Protein AF-A0A7S0WI72-F1 (afdb_monomer)

Radius of gyration: 21.58 Å; Cα contacts (8 Å, |Δi|>4): 454; chains: 1; bounding box: 59×56×56 Å

Foldseek 3Di:
DVVPPDPPPDPVLVVLLVLLLVLVPPDDPVVNVVCVVVVVNVPLVVVSVVCVVVVNSVSVVSCVVSVDPSSVVSSCCVPPPVNVVVVVVVCCLVVVDQKDKDFQDWPQQVVQVSVVVVQKHFFDPPAGDDALCVQQVPPQPDPVSSQVNCVVRRGQWWFWGPAPQQVVCVVPDVGTGGTAMTMMGRNQFKDFDPPQWKWWWAPDPPITYTKIKGWIATPVPRAIEIEIEGEAQADDDDVSLVRLCSQQAAFTDMPPDPDPRHGHVVRVQVVRVVPHHYHYHYDSNDDPPRVPPPPPDPD

Structure (mmCIF, N/CA/C/O backbone):
data_AF-A0A7S0WI72-F1
#
_entry.id   AF-A0A7S0WI72-F1
#
loop_
_atom_site.group_PDB
_atom_site.id
_atom_site.type_symbol
_atom_site.label_atom_id
_atom_site.label_alt_id
_atom_site.label_comp_id
_atom_site.label_asym_id
_atom_site.label_entity_id
_atom_site.label_seq_id
_atom_site.pdbx_PDB_ins_code
_atom_site.Cartn_x
_atom_site.Cartn_y
_atom_site.Cartn_z
_atom_site.occupancy
_atom_site.B_iso_or_equiv
_atom_site.auth_seq_id
_atom_site.auth_comp_id
_atom_site.auth_asym_id
_atom_site.auth_atom_id
_atom_site.pdbx_PDB_model_num
ATOM 1 N N . GLU A 1 1 ? 17.501 -21.507 -22.935 1.00 33.47 1 GLU A N 1
ATOM 2 C CA . GLU A 1 1 ? 17.456 -20.888 -24.274 1.00 33.47 1 GLU A CA 1
ATOM 3 C C . GLU A 1 1 ? 16.095 -20.248 -24.549 1.00 33.47 1 GLU A C 1
ATOM 5 O O . GLU A 1 1 ? 16.031 -19.347 -25.364 1.00 33.47 1 GLU A O 1
ATOM 10 N N . ASP A 1 2 ? 15.089 -20.533 -23.720 1.00 36.06 2 ASP A N 1
ATOM 11 C CA . ASP A 1 2 ? 13.710 -20.019 -23.826 1.00 36.06 2 ASP A CA 1
ATOM 12 C C . ASP A 1 2 ? 13.505 -18.511 -23.565 1.00 36.06 2 ASP A C 1
ATOM 14 O O . ASP A 1 2 ? 12.441 -17.980 -23.840 1.00 36.06 2 ASP A O 1
ATOM 18 N N . LEU A 1 3 ? 14.522 -17.779 -23.092 1.00 39.44 3 LEU A N 1
ATOM 19 C CA . LEU A 1 3 ? 14.484 -16.305 -23.015 1.00 39.44 3 LEU A CA 1
ATOM 20 C C . LEU A 1 3 ? 14.892 -15.625 -24.339 1.00 39.44 3 LEU A C 1
ATOM 22 O O . LEU A 1 3 ? 15.002 -14.401 -24.390 1.00 39.44 3 LEU A O 1
ATOM 26 N N . ALA A 1 4 ? 15.212 -16.400 -25.381 1.00 36.88 4 ALA A N 1
ATOM 27 C CA . ALA A 1 4 ? 15.749 -15.885 -26.640 1.00 36.88 4 ALA A CA 1
ATOM 28 C C . ALA A 1 4 ? 14.687 -15.617 -27.723 1.00 36.88 4 ALA A C 1
ATOM 30 O O . ALA A 1 4 ? 15.033 -14.994 -28.725 1.00 36.88 4 ALA A O 1
ATOM 31 N N . GLU A 1 5 ? 13.433 -16.043 -27.531 1.00 37.91 5 GLU A N 1
ATOM 32 C CA . GLU A 1 5 ? 12.387 -15.964 -28.568 1.00 37.91 5 GLU A CA 1
ATOM 33 C C . GLU A 1 5 ? 11.279 -14.935 -28.304 1.00 37.91 5 GLU A C 1
ATOM 35 O O . GLU A 1 5 ? 10.490 -14.651 -29.201 1.00 37.91 5 GLU A O 1
ATOM 40 N N . GLU A 1 6 ? 11.226 -14.311 -27.126 1.00 40.66 6 GLU A N 1
ATOM 41 C CA . GLU A 1 6 ? 10.240 -13.257 -26.872 1.00 40.66 6 GLU A CA 1
ATOM 42 C C . GLU A 1 6 ? 10.708 -11.912 -27.452 1.00 40.66 6 GLU A C 1
ATOM 44 O O . GLU A 1 6 ? 11.784 -11.385 -27.131 1.00 40.66 6 GLU A O 1
ATOM 49 N N . ASP A 1 7 ? 9.898 -11.349 -28.351 1.00 39.59 7 ASP A N 1
ATOM 50 C CA . ASP A 1 7 ? 10.228 -10.128 -29.077 1.00 39.59 7 ASP A CA 1
ATOM 51 C C . ASP A 1 7 ? 10.074 -8.871 -28.206 1.00 39.59 7 ASP A C 1
ATOM 53 O O . ASP A 1 7 ? 9.081 -8.150 -28.231 1.00 39.59 7 ASP A O 1
ATOM 57 N N . TYR A 1 8 ? 11.097 -8.607 -27.398 1.00 46.81 8 TYR A N 1
ATOM 58 C CA . TYR A 1 8 ? 11.185 -7.418 -26.553 1.00 46.81 8 TYR A CA 1
ATOM 59 C C . TYR A 1 8 ? 11.827 -6.226 -27.286 1.00 46.81 8 TYR A C 1
ATOM 61 O O . TYR A 1 8 ? 12.963 -5.851 -26.994 1.00 46.81 8 TYR A O 1
ATOM 69 N N . SER A 1 9 ? 11.154 -5.611 -28.260 1.00 36.81 9 SER A N 1
ATOM 70 C CA . SER A 1 9 ? 11.621 -4.361 -28.886 1.00 36.81 9 SER A CA 1
ATOM 71 C C . SER A 1 9 ? 11.072 -3.131 -28.142 1.00 36.81 9 SER A C 1
ATOM 73 O O . SER A 1 9 ? 10.053 -2.560 -28.525 1.00 36.81 9 SER A O 1
ATOM 75 N N . GLY A 1 10 ? 11.720 -2.701 -27.051 1.00 48.62 10 GLY A N 1
ATOM 76 C CA . GLY A 1 10 ? 11.257 -1.530 -26.292 1.00 48.62 10 GLY A CA 1
ATOM 77 C C . GLY A 1 10 ? 12.100 -1.149 -25.070 1.00 48.62 10 GLY A C 1
ATOM 78 O O . GLY A 1 10 ? 13.095 -1.801 -24.749 1.00 48.62 10 GLY A O 1
ATOM 79 N N . ARG A 1 11 ? 11.682 -0.074 -24.372 1.00 47.72 11 ARG A N 1
ATOM 80 C CA . ARG A 1 11 ? 12.295 0.455 -23.126 1.00 47.72 11 ARG A CA 1
ATOM 81 C C . ARG A 1 11 ? 12.473 -0.611 -22.029 1.00 47.72 11 ARG A C 1
ATOM 83 O O . ARG A 1 11 ? 13.324 -0.428 -21.161 1.00 47.72 11 ARG A O 1
ATOM 90 N N . ASP A 1 12 ? 11.735 -1.713 -22.105 1.00 53.06 12 ASP A N 1
ATOM 91 C CA . ASP A 1 12 ? 11.711 -2.798 -21.120 1.00 53.06 12 ASP A CA 1
ATOM 92 C C . ASP A 1 12 ? 13.011 -3.630 -21.079 1.00 53.06 12 ASP A C 1
ATOM 94 O O . ASP A 1 12 ? 13.376 -4.151 -20.024 1.00 53.06 12 ASP A O 1
ATOM 98 N N . ASN A 1 13 ? 13.809 -3.643 -22.158 1.00 54.34 13 ASN A N 1
ATOM 99 C CA . ASN A 1 13 ? 15.120 -4.315 -22.169 1.00 54.34 13 ASN A CA 1
ATOM 100 C C . ASN A 1 13 ? 16.119 -3.717 -21.169 1.00 54.34 13 ASN A C 1
ATOM 102 O O . ASN A 1 13 ? 16.954 -4.430 -20.615 1.00 54.34 13 ASN A O 1
ATOM 106 N N . TRP A 1 14 ? 16.054 -2.407 -20.924 1.00 51.62 14 TRP A N 1
ATOM 107 C CA . TRP A 1 14 ? 17.007 -1.729 -20.041 1.00 51.62 14 TRP A CA 1
ATOM 108 C C . TRP A 1 14 ? 16.775 -2.048 -18.564 1.00 51.62 14 TRP A C 1
ATOM 110 O O . TRP A 1 14 ? 17.727 -2.079 -17.783 1.00 51.62 14 TRP A O 1
ATOM 120 N N . GLU A 1 15 ? 15.529 -2.330 -18.187 1.00 57.00 15 GLU A N 1
ATOM 121 C CA . GLU A 1 15 ? 15.175 -2.720 -16.824 1.00 57.00 15 GLU A CA 1
ATOM 122 C C . GLU A 1 15 ? 15.654 -4.147 -16.518 1.00 57.00 15 GLU A C 1
ATOM 124 O O . GLU A 1 15 ? 16.226 -4.398 -15.456 1.00 57.00 15 GLU A O 1
ATOM 129 N N . LEU A 1 16 ? 15.539 -5.063 -17.487 1.00 55.69 16 LEU A N 1
ATOM 130 C CA . LEU A 1 16 ? 16.080 -6.420 -17.376 1.00 55.69 16 LEU A CA 1
ATOM 131 C C . LEU A 1 16 ? 17.607 -6.412 -17.202 1.00 55.69 16 LEU A C 1
ATOM 133 O O . LEU A 1 16 ? 18.135 -7.076 -16.307 1.00 55.69 16 LEU A O 1
ATOM 137 N N . VAL A 1 17 ? 18.319 -5.597 -17.990 1.00 54.12 17 VAL A N 1
ATOM 138 C CA . VAL A 1 17 ? 19.771 -5.409 -17.839 1.00 54.12 17 VAL A CA 1
ATOM 139 C C . VAL A 1 17 ? 20.126 -4.884 -16.447 1.00 54.12 17 VAL A C 1
ATOM 141 O O . VAL A 1 17 ? 21.023 -5.414 -15.788 1.00 54.12 17 VAL A O 1
ATOM 144 N N . ARG A 1 18 ? 19.408 -3.865 -15.964 1.00 56.56 18 ARG A N 1
ATOM 145 C CA . ARG A 1 18 ? 19.650 -3.276 -14.642 1.00 56.56 18 ARG A CA 1
ATOM 146 C C . ARG A 1 18 ? 19.486 -4.313 -13.527 1.00 56.56 18 ARG A C 1
ATOM 148 O O . ARG A 1 18 ? 20.330 -4.384 -12.633 1.00 56.56 18 ARG A O 1
ATOM 155 N N . ARG A 1 19 ? 18.458 -5.162 -13.610 1.00 55.66 19 ARG A N 1
ATOM 156 C CA . ARG A 1 19 ? 18.206 -6.248 -12.648 1.00 55.66 19 ARG A CA 1
ATOM 157 C C . ARG A 1 19 ? 19.293 -7.328 -12.685 1.00 55.66 19 ARG A C 1
ATOM 159 O O . ARG A 1 19 ? 19.722 -7.775 -11.623 1.00 55.66 19 ARG A O 1
ATOM 166 N N . MET A 1 20 ? 19.814 -7.685 -13.865 1.00 54.75 20 MET A N 1
ATOM 167 C CA . MET A 1 20 ? 20.930 -8.641 -14.000 1.00 54.75 20 MET A CA 1
ATOM 168 C C . MET A 1 20 ? 22.230 -8.138 -13.362 1.00 54.75 20 MET A C 1
ATOM 170 O O . MET A 1 20 ? 23.007 -8.927 -12.823 1.00 54.75 20 MET A O 1
ATOM 174 N N . LEU A 1 21 ? 22.467 -6.826 -13.396 1.00 55.22 21 LEU A N 1
ATOM 175 C CA . LEU A 1 21 ? 23.645 -6.213 -12.788 1.00 55.22 21 LEU A CA 1
ATOM 176 C C . LEU A 1 21 ? 23.585 -6.198 -11.263 1.00 55.22 21 LEU A C 1
ATOM 178 O O . LEU A 1 21 ? 24.562 -6.584 -10.624 1.00 55.22 21 LEU A O 1
ATOM 182 N N . PHE A 1 22 ? 22.443 -5.816 -10.683 1.00 54.00 22 PHE A N 1
ATOM 183 C CA . PHE A 1 22 ? 22.237 -5.855 -9.228 1.00 54.00 22 PHE A CA 1
ATOM 184 C C . PHE A 1 22 ? 22.395 -7.270 -8.670 1.00 54.00 22 PHE A C 1
ATOM 186 O O . PHE A 1 22 ? 23.006 -7.479 -7.623 1.00 54.00 22 PHE A O 1
ATOM 193 N N . ALA A 1 23 ? 21.930 -8.258 -9.427 1.00 50.47 23 ALA A N 1
ATOM 194 C CA . ALA A 1 23 ? 22.109 -9.667 -9.142 1.00 50.47 23 ALA A CA 1
ATOM 195 C C . ALA A 1 23 ? 23.593 -10.068 -8.963 1.00 50.47 23 ALA A C 1
ATOM 197 O O . ALA A 1 23 ? 23.906 -10.868 -8.085 1.00 50.47 23 ALA A O 1
ATOM 198 N N . ASN A 1 24 ? 24.542 -9.495 -9.710 1.00 47.84 24 ASN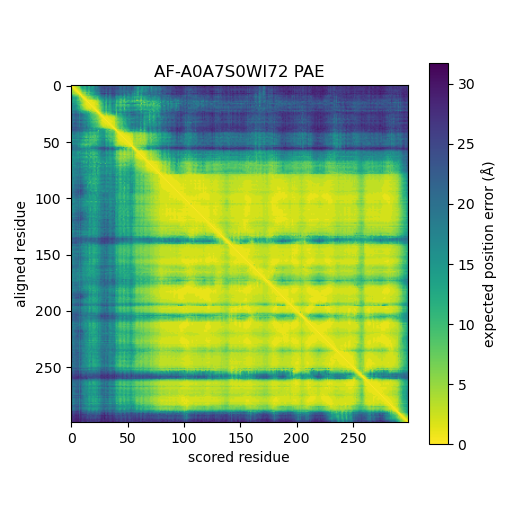 A N 1
ATOM 199 C CA . ASN A 1 24 ? 25.972 -9.816 -9.572 1.00 47.84 24 ASN A CA 1
ATOM 200 C C . ASN A 1 24 ? 26.637 -9.241 -8.298 1.00 47.84 24 ASN A C 1
ATOM 202 O O . ASN A 1 24 ? 27.755 -9.642 -7.976 1.00 47.84 24 ASN A O 1
ATOM 206 N N . VAL A 1 25 ? 25.980 -8.332 -7.562 1.00 47.75 25 VAL A N 1
ATOM 207 C CA . VAL A 1 25 ? 26.564 -7.593 -6.416 1.00 47.75 25 VAL A CA 1
ATOM 208 C C . VAL A 1 25 ? 26.657 -8.445 -5.138 1.00 47.75 25 VAL A C 1
ATOM 210 O O . VAL A 1 25 ? 27.489 -8.189 -4.265 1.00 47.75 25 VAL A O 1
ATOM 213 N N . LEU A 1 26 ? 25.874 -9.522 -5.027 1.00 46.09 26 LEU A N 1
ATOM 214 C CA . LEU A 1 26 ? 25.797 -10.372 -3.827 1.00 46.09 26 LEU A CA 1
ATOM 215 C C . LEU A 1 26 ? 26.930 -11.422 -3.735 1.00 46.09 26 LEU A C 1
ATOM 217 O O . LEU A 1 26 ? 26.708 -12.581 -3.388 1.00 46.09 26 LEU A O 1
ATOM 221 N N . GLY A 1 27 ? 28.162 -11.032 -4.071 1.00 52.31 27 GLY A N 1
ATOM 222 C CA . GLY A 1 27 ? 29.357 -11.874 -3.955 1.00 52.31 27 GLY A CA 1
ATOM 223 C C . GLY A 1 27 ? 29.782 -12.150 -2.512 1.00 52.31 27 GLY A C 1
ATOM 224 O O . GLY A 1 27 ? 29.550 -11.331 -1.619 1.00 52.31 27 GLY A O 1
ATOM 225 N N . SER A 1 28 ? 30.474 -13.273 -2.282 1.00 55.62 28 SER A N 1
ATOM 226 C CA . SER A 1 28 ? 31.172 -13.491 -1.008 1.00 55.62 28 SER A CA 1
ATOM 227 C C . SER A 1 28 ? 32.218 -12.382 -0.786 1.00 55.62 28 SER A C 1
ATOM 229 O O . SER A 1 28 ? 32.736 -11.817 -1.756 1.00 55.62 28 SER A O 1
ATOM 231 N N . PRO A 1 29 ? 32.596 -12.054 0.464 1.00 61.72 29 PRO A N 1
ATOM 232 C CA . PRO A 1 29 ? 33.590 -11.011 0.740 1.00 61.72 29 PRO A CA 1
ATOM 233 C C . PRO A 1 29 ? 34.906 -11.173 -0.041 1.00 61.72 29 PRO A C 1
ATOM 235 O O . PRO A 1 29 ? 35.532 -10.184 -0.420 1.00 61.72 29 PRO A O 1
ATOM 238 N N . ARG A 1 30 ? 35.307 -12.420 -0.320 1.00 60.56 30 ARG A N 1
ATOM 239 C CA . ARG A 1 30 ? 36.524 -12.765 -1.066 1.00 60.56 30 ARG A CA 1
ATOM 240 C C . ARG A 1 30 ? 36.395 -12.459 -2.563 1.00 60.56 30 ARG A C 1
ATOM 242 O O . ARG A 1 30 ? 37.326 -11.932 -3.162 1.00 60.56 30 ARG A O 1
ATOM 249 N N . GLU A 1 31 ? 35.227 -12.715 -3.146 1.00 56.34 31 GLU A N 1
ATOM 250 C CA . GLU A 1 31 ? 34.920 -12.392 -4.546 1.00 56.34 31 GLU A CA 1
ATOM 251 C C . GLU A 1 31 ? 34.740 -10.889 -4.761 1.00 56.34 31 GLU A C 1
ATOM 253 O O . GLU A 1 31 ? 35.208 -10.367 -5.769 1.00 56.34 31 GLU A O 1
ATOM 258 N N . ARG A 1 32 ? 34.145 -10.179 -3.790 1.00 59.44 32 ARG A N 1
ATOM 259 C CA . ARG A 1 32 ? 34.044 -8.712 -3.829 1.00 59.44 32 ARG A CA 1
ATOM 260 C C . ARG A 1 32 ? 35.424 -8.066 -3.902 1.00 59.44 32 ARG A C 1
ATOM 262 O O . ARG A 1 32 ? 35.646 -7.224 -4.763 1.00 59.44 32 ARG A O 1
ATOM 269 N N . ARG A 1 33 ? 36.381 -8.528 -3.086 1.00 60.56 33 ARG A N 1
ATOM 270 C CA . ARG A 1 33 ? 37.778 -8.059 -3.150 1.00 60.56 33 ARG A CA 1
ATOM 271 C C . ARG A 1 33 ? 38.437 -8.388 -4.491 1.00 60.56 33 ARG A C 1
ATOM 273 O O . ARG A 1 33 ? 39.105 -7.529 -5.050 1.00 60.56 33 ARG A O 1
ATOM 280 N N . ALA A 1 34 ? 38.205 -9.581 -5.040 1.00 58.66 34 ALA A N 1
ATOM 281 C CA . ALA A 1 34 ? 38.753 -9.969 -6.341 1.00 58.66 34 ALA A CA 1
ATOM 282 C C . ALA A 1 34 ? 38.155 -9.167 -7.516 1.00 58.66 34 ALA A C 1
ATOM 284 O O . ALA A 1 34 ? 38.874 -8.833 -8.452 1.00 58.66 34 ALA A O 1
ATOM 285 N N . GLN A 1 35 ? 36.863 -8.831 -7.480 1.00 55.38 35 GLN A N 1
ATOM 286 C CA . GLN A 1 35 ? 36.209 -8.002 -8.502 1.00 55.38 35 GLN A CA 1
ATOM 287 C C . GLN A 1 35 ? 36.577 -6.519 -8.375 1.00 55.38 35 GLN A C 1
ATOM 289 O O . GLN A 1 35 ? 36.785 -5.858 -9.391 1.00 55.38 35 GLN A O 1
ATOM 294 N N . GLN A 1 36 ? 36.708 -6.014 -7.146 1.00 56.06 36 GLN A N 1
ATOM 295 C CA . GLN A 1 36 ? 37.148 -4.647 -6.859 1.00 56.06 36 GLN A CA 1
ATOM 296 C C . GLN A 1 36 ? 38.615 -4.435 -7.267 1.00 56.06 36 GLN A C 1
ATOM 298 O O . GLN A 1 36 ? 38.940 -3.407 -7.847 1.00 56.06 36 GLN A O 1
ATOM 303 N N . GLN A 1 37 ? 39.478 -5.441 -7.073 1.00 52.00 37 GLN A N 1
ATOM 304 C CA . GLN A 1 37 ? 40.866 -5.424 -7.556 1.00 52.00 37 GLN A CA 1
ATOM 305 C C . GLN A 1 37 ? 40.999 -5.551 -9.082 1.00 52.00 37 GLN A C 1
ATOM 307 O O . GLN A 1 37 ? 42.021 -5.155 -9.630 1.00 52.00 37 GLN A O 1
ATOM 312 N N . ARG A 1 38 ? 39.993 -6.093 -9.783 1.00 52.22 38 ARG A N 1
ATOM 313 C CA . ARG A 1 38 ? 40.024 -6.285 -11.247 1.00 52.22 38 ARG A CA 1
ATOM 314 C C . ARG A 1 38 ? 39.348 -5.167 -12.043 1.00 52.22 38 ARG A C 1
ATOM 316 O O . ARG A 1 38 ? 39.303 -5.265 -13.263 1.00 52.22 38 ARG A O 1
ATOM 323 N N . GLY A 1 39 ? 38.757 -4.162 -11.392 1.00 50.78 39 GLY A N 1
ATOM 324 C CA . GLY A 1 39 ? 38.030 -3.084 -12.080 1.00 50.78 39 GLY A CA 1
ATOM 325 C C . GLY A 1 39 ? 36.832 -3.552 -12.925 1.00 50.78 39 GLY A C 1
ATOM 326 O O . GLY A 1 39 ? 36.282 -2.773 -13.692 1.00 50.78 39 GLY A O 1
ATOM 327 N N . ALA A 1 40 ? 36.392 -4.809 -12.789 1.00 52.66 40 ALA A N 1
ATOM 328 C CA . ALA A 1 40 ? 35.505 -5.491 -13.741 1.00 52.66 40 ALA A CA 1
ATOM 329 C C . ALA A 1 40 ? 34.051 -4.974 -13.776 1.00 52.66 40 ALA A C 1
ATOM 331 O O . ALA A 1 40 ? 33.263 -5.402 -14.614 1.00 52.66 40 ALA A O 1
ATOM 332 N N . TRP A 1 41 ? 33.691 -4.056 -12.878 1.00 52.84 41 TRP A N 1
ATOM 333 C CA . TRP A 1 41 ? 32.392 -3.373 -12.867 1.00 52.84 41 TRP A CA 1
ATOM 334 C C . TRP A 1 41 ? 32.331 -2.203 -13.852 1.00 52.84 41 TRP A C 1
ATOM 336 O O . TRP A 1 41 ? 31.259 -1.880 -14.362 1.00 52.84 41 TRP A O 1
ATOM 346 N N . HIS A 1 42 ? 33.487 -1.599 -14.130 1.00 56.69 42 HIS A N 1
ATOM 347 C CA . HIS A 1 42 ? 33.630 -0.445 -15.010 1.00 56.69 42 HIS A CA 1
ATOM 348 C C . HIS A 1 42 ? 33.207 -0.759 -16.459 1.00 56.69 42 HIS A C 1
ATOM 350 O O . HIS A 1 42 ? 32.369 -0.029 -16.982 1.00 56.69 42 HIS A O 1
ATOM 356 N N . PRO A 1 43 ? 33.623 -1.892 -17.069 1.00 62.59 43 PRO A N 1
ATOM 357 C CA . PRO A 1 43 ? 33.334 -2.168 -18.474 1.00 62.59 43 PRO A CA 1
ATOM 358 C C . PRO A 1 43 ? 31.847 -2.356 -18.770 1.00 62.59 43 PRO A C 1
ATOM 360 O O . PRO A 1 43 ? 31.369 -1.851 -19.774 1.00 62.59 43 PRO A O 1
ATOM 363 N N . VAL A 1 44 ? 31.085 -3.034 -17.900 1.00 64.75 44 VAL A N 1
ATOM 364 C CA . VAL A 1 44 ? 29.657 -3.296 -18.172 1.00 64.75 44 VAL A CA 1
ATOM 365 C C . VAL A 1 44 ? 28.819 -2.028 -18.037 1.00 64.75 44 VAL A C 1
ATOM 367 O O . VAL A 1 44 ? 27.944 -1.767 -18.860 1.00 64.75 44 VAL A O 1
ATOM 370 N N . LEU A 1 45 ? 29.086 -1.224 -17.002 1.00 62.19 45 LEU A N 1
ATOM 371 C CA . LEU A 1 45 ? 28.410 0.059 -16.812 1.00 62.19 45 LEU A CA 1
ATOM 372 C C . LEU A 1 45 ? 28.804 1.063 -17.902 1.00 62.19 45 LEU A C 1
ATOM 374 O O . LEU A 1 45 ? 27.937 1.795 -18.375 1.00 62.19 45 LEU A O 1
ATOM 378 N N . GLU A 1 46 ? 30.063 1.064 -18.345 1.00 68.19 46 GLU A N 1
ATOM 379 C CA . GLU A 1 46 ? 30.514 1.856 -19.493 1.00 68.19 46 GLU A CA 1
ATOM 380 C C . GLU A 1 46 ? 29.860 1.407 -20.794 1.00 68.19 46 GLU A C 1
ATOM 382 O O . GLU A 1 46 ? 29.358 2.248 -21.531 1.00 68.19 46 GLU A O 1
ATOM 387 N N . GLU A 1 47 ? 29.810 0.107 -21.078 1.00 68.81 47 GLU A N 1
ATOM 388 C CA . GLU A 1 47 ? 29.223 -0.425 -22.309 1.00 68.81 47 GLU A CA 1
ATOM 389 C C . GLU A 1 47 ? 27.715 -0.139 -22.374 1.00 68.81 47 GLU A C 1
ATOM 391 O O . GLU A 1 47 ? 27.204 0.262 -23.419 1.00 68.81 47 GLU A O 1
ATOM 396 N N . LEU A 1 48 ? 27.014 -0.207 -21.237 1.00 65.56 48 LEU A N 1
ATOM 397 C CA . LEU A 1 48 ? 25.604 0.181 -21.131 1.00 65.56 48 LEU A CA 1
ATOM 398 C C . LEU A 1 48 ? 25.375 1.685 -21.220 1.00 65.56 48 LEU A C 1
ATOM 400 O O . LEU A 1 48 ? 24.435 2.120 -21.886 1.00 65.56 48 LEU A O 1
ATOM 404 N N . SER A 1 49 ? 26.216 2.481 -20.561 1.00 68.50 49 SER A N 1
ATOM 405 C CA . SER A 1 49 ? 26.171 3.942 -20.653 1.00 68.50 49 SER A CA 1
ATOM 406 C C . SER A 1 49 ? 26.413 4.391 -22.096 1.00 68.50 49 SER A C 1
ATOM 408 O O . SER A 1 49 ? 25.651 5.195 -22.638 1.00 68.50 49 SER A O 1
ATOM 410 N N . ASN A 1 50 ? 27.399 3.786 -22.763 1.00 70.88 50 ASN A N 1
ATOM 411 C CA . ASN A 1 50 ? 27.715 4.019 -24.164 1.00 70.88 50 ASN A CA 1
ATOM 412 C C . ASN A 1 50 ? 26.553 3.608 -25.068 1.00 70.88 50 ASN A C 1
ATOM 414 O O . ASN A 1 50 ? 26.092 4.442 -25.843 1.00 70.88 50 ASN A O 1
ATOM 418 N N . ALA A 1 51 ? 26.021 2.390 -24.928 1.00 68.12 51 ALA A N 1
ATOM 419 C CA . ALA A 1 51 ? 24.889 1.914 -25.723 1.00 68.12 51 ALA A CA 1
ATOM 420 C C . ALA A 1 51 ? 23.637 2.792 -25.552 1.00 68.12 51 ALA A C 1
ATOM 422 O O . ALA A 1 51 ? 22.965 3.106 -26.535 1.00 68.12 51 ALA A O 1
ATOM 423 N N . ARG A 1 52 ? 23.368 3.280 -24.332 1.00 66.12 52 ARG A N 1
ATOM 424 C CA . ARG A 1 52 ? 22.280 4.232 -24.066 1.00 66.12 52 ARG A CA 1
ATOM 425 C C . ARG A 1 52 ? 22.536 5.600 -24.705 1.00 66.12 52 ARG A C 1
ATOM 427 O O . ARG A 1 52 ? 21.598 6.201 -25.220 1.00 66.12 52 ARG A O 1
ATOM 434 N N . ARG A 1 53 ? 23.785 6.083 -24.700 1.00 68.75 53 ARG A N 1
ATOM 435 C CA . ARG A 1 53 ? 24.186 7.371 -25.293 1.00 68.75 53 ARG A CA 1
ATOM 436 C C . ARG A 1 53 ? 24.116 7.366 -26.820 1.00 68.75 53 ARG A C 1
ATOM 438 O O . ARG A 1 53 ? 23.713 8.366 -27.399 1.00 68.75 53 ARG A O 1
ATOM 445 N N . VAL A 1 54 ? 24.486 6.260 -27.467 1.00 69.00 54 VAL A N 1
ATOM 446 C CA . VAL A 1 54 ? 24.436 6.129 -28.937 1.00 69.00 54 VAL A CA 1
ATOM 447 C C . VAL A 1 54 ? 23.079 5.652 -29.467 1.00 69.00 54 VAL A C 1
ATOM 449 O O . VAL A 1 54 ? 22.940 5.425 -30.663 1.00 69.00 54 VAL A O 1
ATOM 452 N N . GLY A 1 55 ? 22.073 5.485 -28.598 1.00 59.25 55 GLY A N 1
ATOM 453 C CA . GLY A 1 55 ? 20.749 4.995 -28.995 1.00 59.25 55 GLY A CA 1
ATOM 454 C C . GLY A 1 55 ? 20.763 3.567 -29.550 1.00 59.25 55 GLY A C 1
ATOM 455 O O . GLY A 1 55 ? 19.832 3.169 -30.247 1.00 59.25 55 GLY A O 1
ATOM 456 N N . ALA A 1 56 ? 21.815 2.793 -29.268 1.00 58.66 56 ALA A N 1
ATOM 457 C CA . ALA A 1 56 ? 21.975 1.456 -29.811 1.00 58.66 56 ALA A CA 1
ATOM 458 C C . ALA A 1 56 ? 20.984 0.487 -29.149 1.00 58.66 56 ALA A C 1
ATOM 460 O O . ALA A 1 56 ? 20.940 0.327 -27.930 1.00 58.66 56 ALA A O 1
ATOM 461 N N . THR A 1 57 ? 20.225 -0.225 -29.979 1.00 56.19 57 THR A N 1
ATOM 462 C CA . THR A 1 57 ? 19.280 -1.296 -29.618 1.00 56.19 57 THR A CA 1
ATOM 463 C C . THR A 1 57 ? 19.958 -2.592 -29.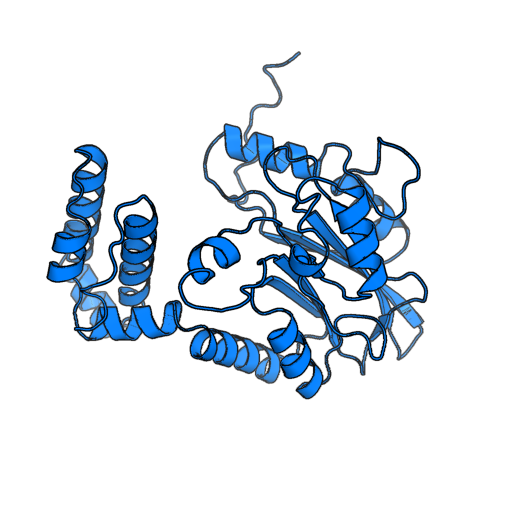154 1.00 56.19 57 THR A C 1
ATOM 465 O O . THR A 1 57 ? 19.279 -3.587 -28.903 1.00 56.19 57 THR A O 1
ATOM 468 N N . ASN A 1 58 ? 21.287 -2.621 -28.996 1.00 63.84 58 ASN A N 1
ATOM 469 C CA . ASN A 1 58 ? 22.035 -3.859 -28.760 1.00 63.84 58 ASN A CA 1
ATOM 470 C C . ASN A 1 58 ? 21.971 -4.393 -27.315 1.00 63.84 58 ASN A C 1
ATOM 472 O O . ASN A 1 58 ? 22.757 -5.271 -26.968 1.00 63.84 58 ASN A O 1
ATOM 476 N N . ALA A 1 59 ? 21.033 -3.939 -26.475 1.00 64.44 59 ALA A N 1
ATOM 477 C CA . ALA A 1 59 ? 20.870 -4.452 -25.111 1.00 64.44 59 ALA A CA 1
ATOM 478 C C . ALA A 1 59 ? 20.902 -5.995 -25.066 1.00 64.44 59 ALA A C 1
ATOM 480 O O . ALA A 1 59 ? 21.518 -6.570 -24.175 1.00 64.44 59 ALA A O 1
ATOM 481 N N . ARG A 1 60 ? 20.361 -6.668 -26.096 1.00 66.25 60 ARG A N 1
ATOM 482 C CA . ARG A 1 60 ? 20.461 -8.127 -26.285 1.00 66.25 60 ARG A CA 1
ATOM 483 C C . ARG A 1 60 ? 21.904 -8.652 -26.382 1.00 66.25 60 ARG A C 1
ATOM 485 O O . ARG A 1 60 ? 22.199 -9.673 -25.768 1.00 66.25 60 ARG A O 1
ATOM 492 N N . SER A 1 61 ? 22.812 -8.001 -27.116 1.00 70.69 61 SER A N 1
ATOM 493 C CA . SER A 1 61 ? 24.214 -8.442 -27.201 1.00 70.69 61 SER A CA 1
ATOM 494 C C . SER A 1 61 ? 24.966 -8.192 -25.898 1.00 70.69 61 SER A C 1
ATOM 496 O O . SER A 1 61 ? 25.713 -9.067 -25.479 1.00 70.69 61 SER A O 1
ATOM 498 N N . ILE A 1 62 ? 24.711 -7.073 -25.211 1.00 69.69 62 ILE A N 1
ATOM 499 C CA . ILE A 1 62 ? 25.304 -6.810 -23.889 1.00 69.69 62 ILE A CA 1
ATOM 500 C C . ILE A 1 62 ? 24.810 -7.853 -22.875 1.00 69.69 62 ILE A C 1
ATOM 502 O O . ILE A 1 62 ? 25.617 -8.474 -22.185 1.00 69.69 62 ILE A O 1
ATOM 506 N N . ILE A 1 63 ? 23.501 -8.140 -22.838 1.00 70.56 63 ILE A N 1
ATOM 507 C CA . ILE A 1 63 ? 22.943 -9.231 -22.022 1.00 70.56 63 ILE A CA 1
ATOM 508 C C . ILE A 1 63 ? 23.642 -10.542 -22.368 1.00 70.56 63 ILE A C 1
ATOM 510 O O . ILE A 1 63 ? 24.130 -11.212 -21.468 1.00 70.56 63 ILE A O 1
ATOM 514 N N . LYS A 1 64 ? 23.745 -10.908 -23.649 1.00 76.12 64 LYS A N 1
ATOM 515 C CA . LYS A 1 64 ? 24.370 -12.170 -24.072 1.00 76.12 64 LYS A CA 1
ATOM 516 C C . LYS A 1 64 ? 25.823 -12.285 -23.599 1.00 76.12 64 LYS A C 1
ATOM 518 O O . LYS A 1 64 ? 26.204 -13.352 -23.120 1.00 76.12 64 LYS A O 1
ATOM 523 N N . THR A 1 65 ? 26.594 -11.201 -23.675 1.00 75.19 65 THR A N 1
ATOM 524 C CA . THR A 1 65 ? 27.996 -11.146 -23.234 1.00 75.19 65 THR A CA 1
ATOM 525 C C . THR A 1 65 ? 28.136 -11.311 -21.718 1.00 75.19 65 THR A C 1
ATOM 527 O O . THR A 1 65 ? 29.040 -12.008 -21.259 1.00 75.19 65 THR A O 1
ATOM 530 N N . PHE A 1 66 ? 27.223 -10.738 -20.923 1.00 72.50 66 PHE A N 1
ATOM 531 C CA . PHE A 1 66 ? 27.333 -10.725 -19.454 1.00 72.50 66 PHE A CA 1
ATOM 532 C C . PHE A 1 66 ? 26.370 -11.671 -18.718 1.00 72.50 66 PHE A C 1
ATOM 534 O O . PHE A 1 66 ? 26.433 -11.790 -17.490 1.00 72.50 66 PHE A O 1
ATOM 541 N N . ALA A 1 67 ? 25.515 -12.406 -19.436 1.00 74.75 67 ALA A N 1
ATOM 542 C CA . ALA A 1 67 ? 24.577 -13.395 -18.903 1.00 74.75 67 ALA A CA 1
ATOM 543 C C . ALA A 1 67 ? 25.281 -14.696 -18.495 1.00 74.75 67 ALA A C 1
ATOM 545 O O . ALA A 1 67 ? 24.958 -15.780 -18.989 1.00 74.75 67 ALA A O 1
ATOM 546 N N . THR A 1 68 ? 26.231 -14.596 -17.567 1.00 80.56 68 THR A N 1
ATOM 547 C CA . THR A 1 68 ? 26.855 -15.755 -16.924 1.00 80.56 68 THR A CA 1
ATOM 548 C C . THR A 1 68 ? 25.798 -16.607 -16.212 1.00 80.56 68 THR A C 1
ATOM 550 O O . THR A 1 68 ? 24.734 -16.113 -15.829 1.00 80.56 68 THR A O 1
ATOM 553 N N . ARG A 1 69 ? 26.092 -17.894 -15.970 1.00 77.00 69 ARG A N 1
ATOM 554 C CA . ARG A 1 69 ? 25.198 -18.786 -15.203 1.00 77.00 69 ARG A CA 1
ATOM 555 C C . ARG A 1 69 ? 24.790 -18.172 -13.856 1.00 77.00 69 ARG A C 1
ATOM 557 O O . ARG A 1 69 ? 23.634 -18.283 -13.463 1.00 77.00 69 ARG A O 1
ATOM 564 N N . ARG A 1 70 ? 25.718 -17.480 -13.186 1.00 73.69 70 ARG A N 1
ATOM 565 C CA . ARG A 1 70 ? 25.467 -16.771 -11.925 1.00 73.69 70 ARG A CA 1
ATOM 566 C C . ARG A 1 70 ? 24.558 -15.561 -12.109 1.00 73.69 70 ARG A C 1
ATOM 568 O O . ARG A 1 70 ? 23.609 -15.426 -11.353 1.00 73.69 70 ARG A O 1
ATOM 575 N N . ALA A 1 71 ? 24.814 -14.717 -13.109 1.00 72.69 71 ALA A N 1
ATOM 576 C CA . ALA A 1 71 ? 23.967 -13.558 -13.391 1.00 72.69 71 ALA A CA 1
ATOM 577 C C . ALA A 1 71 ? 22.521 -13.984 -13.685 1.00 72.69 71 ALA A C 1
ATOM 579 O O . ALA A 1 71 ? 21.591 -13.353 -13.198 1.00 72.69 71 ALA A O 1
ATOM 580 N N . ARG A 1 72 ? 22.330 -15.099 -14.407 1.00 76.50 72 ARG A N 1
ATOM 581 C CA . ARG A 1 72 ? 21.004 -15.689 -14.649 1.00 76.50 72 ARG A CA 1
ATOM 582 C C . ARG A 1 72 ? 20.362 -16.229 -13.373 1.00 76.50 72 ARG A C 1
ATOM 584 O O . ARG A 1 72 ? 19.207 -15.920 -13.131 1.00 76.50 72 ARG A O 1
ATOM 591 N N . ALA A 1 73 ? 21.099 -16.979 -12.552 1.00 74.38 73 ALA A N 1
ATOM 592 C CA . ALA A 1 73 ? 20.582 -17.508 -11.284 1.00 74.38 73 ALA A CA 1
ATOM 593 C C . ALA A 1 73 ? 20.239 -16.395 -10.278 1.00 74.38 73 ALA A C 1
ATOM 595 O O . ALA A 1 73 ? 19.249 -16.463 -9.560 1.00 74.38 73 ALA A O 1
ATOM 596 N N . ASN A 1 74 ? 21.041 -15.334 -10.232 1.00 74.00 74 ASN A N 1
ATOM 597 C CA . ASN A 1 74 ? 20.767 -14.200 -9.365 1.00 74.00 74 ASN A CA 1
ATOM 598 C C . ASN A 1 74 ? 19.612 -13.355 -9.915 1.00 74.00 74 ASN A C 1
ATOM 600 O O . ASN A 1 74 ? 18.790 -12.886 -9.134 1.00 74.00 74 ASN A O 1
ATOM 604 N N . LEU A 1 75 ? 19.517 -13.183 -11.239 1.00 74.56 75 LEU A N 1
ATOM 605 C CA . LEU A 1 75 ? 18.367 -12.532 -11.859 1.00 74.56 75 LEU A CA 1
ATOM 606 C C . LEU A 1 75 ? 17.095 -13.323 -11.578 1.00 74.56 75 LEU A C 1
ATOM 608 O O . LEU A 1 75 ? 16.127 -12.710 -11.153 1.00 74.56 75 LEU A O 1
ATOM 612 N N . SER A 1 76 ? 17.097 -14.648 -11.766 1.00 76.12 76 SER A N 1
ATOM 613 C CA . SER A 1 76 ? 15.918 -15.485 -11.521 1.00 76.12 76 SER A CA 1
ATOM 614 C C . SER A 1 76 ? 15.431 -15.303 -10.093 1.00 76.12 76 SER A C 1
ATOM 616 O O . SER A 1 76 ? 14.266 -15.038 -9.885 1.00 76.12 76 SER A O 1
ATOM 618 N N . VAL A 1 77 ? 16.330 -15.270 -9.114 1.00 71.75 77 VAL A N 1
ATOM 619 C CA . VAL A 1 77 ? 15.994 -14.976 -7.714 1.00 71.75 77 VAL A CA 1
ATOM 620 C C . VAL A 1 77 ? 15.374 -13.580 -7.490 1.00 71.75 77 VAL A C 1
ATOM 622 O O . VAL A 1 77 ? 14.646 -13.386 -6.518 1.00 71.75 77 VAL A O 1
ATOM 625 N N . VAL A 1 78 ? 15.678 -12.596 -8.342 1.00 74.12 78 VAL A N 1
ATOM 626 C CA . VAL A 1 78 ? 15.164 -11.215 -8.260 1.00 74.12 78 VAL A CA 1
ATOM 627 C C . VAL A 1 78 ? 13.882 -11.022 -9.074 1.00 74.12 78 VAL A C 1
ATOM 629 O O . VAL A 1 78 ? 13.080 -10.160 -8.737 1.00 74.12 78 VAL A O 1
ATOM 632 N N . VAL A 1 79 ? 13.667 -11.774 -10.152 1.00 78.88 79 VAL A N 1
ATOM 633 C CA . VAL A 1 79 ? 12.473 -11.618 -11.003 1.00 78.88 79 VAL A CA 1
ATOM 634 C C . VAL A 1 79 ? 11.387 -12.636 -10.687 1.00 78.88 79 VAL A C 1
ATOM 636 O O . VAL A 1 79 ? 10.214 -12.328 -10.864 1.00 78.88 79 VAL A O 1
ATOM 639 N N . ASP A 1 80 ? 11.762 -13.808 -10.177 1.00 84.56 80 ASP A N 1
ATOM 640 C CA . ASP A 1 80 ? 10.841 -14.859 -9.762 1.00 84.56 80 ASP A CA 1
ATOM 641 C C . ASP A 1 80 ? 10.050 -14.389 -8.540 1.00 84.56 80 ASP A C 1
ATOM 643 O O . ASP A 1 80 ? 10.601 -14.114 -7.467 1.00 84.56 80 ASP A O 1
ATOM 647 N N . TRP A 1 81 ? 8.744 -14.244 -8.744 1.00 87.69 81 TRP A N 1
ATOM 648 C CA . TRP A 1 81 ? 7.809 -13.826 -7.713 1.00 87.69 81 TRP A CA 1
ATOM 649 C C . TRP A 1 81 ? 7.812 -14.784 -6.518 1.00 87.69 81 TRP A C 1
ATOM 651 O O . TRP A 1 81 ? 7.954 -14.322 -5.390 1.00 87.69 81 TRP A O 1
ATOM 661 N N . GLU A 1 82 ? 7.733 -16.095 -6.745 1.00 89.81 82 GLU A N 1
ATOM 662 C CA . GLU A 1 82 ? 7.615 -17.092 -5.677 1.00 89.81 82 GLU A CA 1
ATOM 663 C C . GLU A 1 82 ? 8.853 -17.083 -4.775 1.00 89.81 82 GLU A C 1
ATOM 665 O O . GLU A 1 82 ? 8.745 -17.084 -3.546 1.00 89.81 82 GLU A O 1
ATOM 670 N N . LEU A 1 83 ? 10.050 -16.986 -5.365 1.00 86.94 83 LEU A N 1
ATOM 671 C CA . LEU A 1 83 ? 11.296 -16.906 -4.599 1.00 86.94 83 LEU A CA 1
ATOM 672 C C . LEU A 1 83 ? 11.435 -15.584 -3.836 1.00 86.94 83 LEU A C 1
ATOM 674 O O . LEU A 1 83 ? 11.894 -15.582 -2.686 1.00 86.94 83 LEU A O 1
ATOM 678 N N . ARG A 1 84 ? 11.050 -14.454 -4.444 1.00 89.25 84 ARG A N 1
ATOM 679 C CA . ARG A 1 84 ? 11.037 -13.152 -3.760 1.00 89.25 84 ARG A CA 1
ATOM 680 C C . ARG A 1 84 ? 10.048 -13.144 -2.602 1.00 89.25 84 ARG A C 1
ATOM 682 O O . ARG A 1 84 ? 10.403 -12.741 -1.495 1.00 89.25 84 ARG A O 1
ATOM 689 N N . TRP A 1 85 ? 8.831 -13.610 -2.849 1.00 93.56 85 TRP A N 1
ATOM 690 C CA . TRP A 1 85 ? 7.754 -13.636 -1.875 1.00 93.56 85 TRP A CA 1
ATOM 691 C C . TRP A 1 85 ? 8.057 -14.584 -0.716 1.00 93.56 85 TRP A C 1
ATOM 693 O O . TRP A 1 85 ? 7.868 -14.222 0.444 1.00 93.56 85 TRP A O 1
ATOM 703 N N . LEU A 1 86 ? 8.646 -15.753 -0.989 1.00 90.44 86 LEU A N 1
ATOM 704 C CA . LEU A 1 86 ? 9.147 -16.649 0.054 1.00 90.44 86 LEU A CA 1
ATOM 705 C C . LEU A 1 86 ? 10.131 -15.937 0.994 1.00 90.44 86 LEU A C 1
ATOM 707 O O . LEU A 1 86 ? 9.997 -16.045 2.209 1.00 90.44 86 LEU A O 1
ATOM 711 N N . ARG A 1 87 ? 11.086 -15.167 0.459 1.00 90.69 87 ARG A N 1
ATOM 712 C CA . ARG A 1 87 ? 12.049 -14.414 1.282 1.00 90.69 87 ARG A CA 1
ATOM 713 C C . ARG A 1 87 ? 11.380 -13.335 2.121 1.00 90.69 87 ARG A C 1
ATOM 715 O O . ARG A 1 87 ? 11.722 -13.198 3.292 1.00 90.69 87 ARG A O 1
ATOM 722 N N . MET A 1 88 ? 10.430 -12.599 1.547 1.00 93.62 88 MET A N 1
ATOM 723 C CA . MET A 1 88 ? 9.654 -11.602 2.290 1.00 93.62 88 MET A CA 1
ATOM 724 C C . MET A 1 88 ? 8.896 -12.258 3.452 1.00 93.62 88 MET A C 1
ATOM 726 O O . MET A 1 88 ? 9.020 -11.811 4.590 1.00 93.62 88 MET A O 1
ATOM 730 N N . ARG A 1 89 ? 8.218 -13.389 3.209 1.00 95.12 89 ARG A N 1
ATOM 731 C CA . ARG A 1 89 ? 7.540 -14.165 4.261 1.00 95.12 89 ARG A CA 1
ATOM 732 C C . ARG A 1 89 ? 8.494 -14.704 5.320 1.00 95.12 89 ARG A C 1
ATOM 734 O O . ARG A 1 89 ? 8.149 -14.686 6.494 1.00 95.12 89 ARG A O 1
ATOM 741 N N . MET A 1 90 ? 9.694 -15.147 4.939 1.00 93.00 90 MET A N 1
ATOM 742 C CA . MET A 1 90 ? 10.715 -15.571 5.904 1.00 93.00 90 MET A CA 1
ATOM 743 C C . MET A 1 90 ? 11.134 -14.425 6.827 1.00 93.00 90 MET A C 1
ATOM 745 O O . MET A 1 90 ? 11.284 -14.648 8.024 1.00 93.00 90 MET A O 1
ATOM 749 N N . VAL A 1 91 ? 11.297 -13.208 6.295 1.00 95.06 91 VAL A N 1
ATOM 750 C CA . VAL A 1 91 ? 11.585 -12.026 7.120 1.00 95.06 91 VAL A CA 1
ATOM 751 C C . VAL A 1 91 ? 10.425 -11.755 8.071 1.00 95.06 91 VAL A C 1
ATOM 753 O O . VAL A 1 91 ? 10.665 -11.650 9.266 1.00 95.06 91 VAL A O 1
ATOM 756 N N . VAL A 1 92 ? 9.181 -11.734 7.578 1.00 96.69 92 VAL A N 1
ATOM 757 C CA . VAL A 1 92 ? 7.985 -11.533 8.418 1.00 96.69 92 VAL A CA 1
ATOM 758 C C . VAL A 1 92 ? 7.885 -12.587 9.523 1.00 96.69 92 VAL A C 1
ATOM 760 O O . VAL A 1 92 ? 7.668 -12.243 10.680 1.00 96.69 92 VAL A O 1
ATOM 763 N N . ALA A 1 93 ? 8.084 -13.864 9.194 1.00 94.25 93 ALA A N 1
ATOM 764 C CA . ALA A 1 93 ? 8.030 -14.953 10.163 1.00 94.25 93 ALA A CA 1
ATOM 765 C C . ALA A 1 93 ? 9.147 -14.860 11.216 1.00 94.25 93 ALA A C 1
ATOM 767 O O . ALA A 1 93 ? 8.918 -15.198 12.375 1.00 94.25 93 ALA A O 1
ATOM 768 N N . ALA A 1 94 ? 10.340 -14.405 10.822 1.00 94.31 94 ALA A N 1
ATOM 769 C CA . ALA A 1 94 ? 11.489 -14.285 11.713 1.00 94.31 94 ALA A CA 1
ATOM 770 C C . ALA A 1 94 ? 11.417 -13.050 12.621 1.00 94.31 94 ALA A C 1
ATOM 772 O O . ALA A 1 94 ? 11.801 -13.133 13.785 1.00 94.31 94 ALA A O 1
ATOM 773 N N . THR A 1 95 ? 10.965 -11.907 12.100 1.00 96.75 95 THR A N 1
ATOM 774 C CA . THR A 1 95 ? 10.928 -10.652 12.862 1.00 96.75 95 THR A CA 1
ATOM 775 C C . THR A 1 95 ? 9.613 -10.441 13.587 1.00 96.75 95 THR A C 1
ATOM 777 O O . THR A 1 95 ? 9.597 -9.676 14.545 1.00 96.75 95 THR A O 1
ATOM 780 N N . GLN A 1 96 ? 8.538 -11.107 13.150 1.00 97.31 96 GLN A N 1
ATOM 781 C CA . GLN A 1 96 ? 7.192 -10.970 13.694 1.00 97.31 96 GLN A CA 1
ATOM 782 C C . GLN A 1 96 ? 6.863 -9.488 13.964 1.00 97.31 96 GLN A C 1
ATOM 784 O O . GLN A 1 96 ? 6.701 -9.085 15.118 1.00 97.31 96 GLN A O 1
ATOM 789 N N . PRO A 1 97 ? 6.771 -8.637 12.927 1.00 98.31 97 PRO A N 1
ATOM 790 C CA . PRO A 1 97 ? 6.341 -7.254 13.108 1.00 98.31 97 PRO A CA 1
ATOM 791 C C . PRO A 1 97 ? 4.857 -7.216 13.490 1.00 98.31 97 PRO A C 1
ATOM 793 O O . PRO A 1 97 ? 4.096 -8.096 13.087 1.00 98.31 97 PRO A O 1
ATOM 796 N N . ASP A 1 98 ? 4.409 -6.219 14.246 1.00 98.69 98 ASP A N 1
ATOM 797 C CA . ASP A 1 98 ? 2.980 -6.103 14.583 1.00 98.69 98 ASP A CA 1
ATOM 798 C C . ASP A 1 98 ? 2.178 -5.404 13.475 1.00 98.69 98 ASP A C 1
ATOM 800 O O . ASP A 1 98 ? 0.980 -5.645 13.330 1.00 98.69 98 ASP A O 1
ATOM 804 N N . VAL A 1 99 ? 2.858 -4.586 12.667 1.00 98.69 99 VAL A N 1
ATOM 805 C CA . VAL A 1 99 ? 2.336 -3.879 11.492 1.00 98.69 99 VAL A CA 1
ATOM 806 C C . VAL A 1 99 ? 3.335 -4.033 10.345 1.00 98.69 99 VAL A C 1
ATOM 808 O O . VAL A 1 99 ? 4.543 -3.942 10.558 1.00 98.69 99 VAL A O 1
ATOM 811 N N . ILE A 1 100 ? 2.839 -4.268 9.132 1.00 98.69 100 ILE A N 1
ATOM 812 C CA . ILE A 1 100 ? 3.631 -4.373 7.904 1.00 98.69 100 ILE A CA 1
ATOM 813 C C . ILE A 1 100 ? 3.030 -3.415 6.882 1.00 98.69 100 ILE A C 1
ATOM 815 O O . ILE A 1 100 ? 1.850 -3.525 6.564 1.00 98.69 100 ILE A O 1
ATOM 819 N N . ALA A 1 101 ? 3.850 -2.526 6.332 1.00 98.56 101 ALA A N 1
ATOM 820 C CA . ALA A 1 101 ? 3.523 -1.793 5.117 1.00 98.56 101 ALA A CA 1
ATOM 821 C C . ALA A 1 101 ? 4.316 -2.401 3.957 1.00 98.56 101 ALA A C 1
ATOM 823 O O . ALA A 1 101 ? 5.532 -2.577 4.067 1.00 98.56 101 ALA A O 1
ATOM 824 N N . LEU A 1 102 ? 3.629 -2.759 2.874 1.00 98.19 102 LEU A N 1
ATOM 825 C CA . LEU A 1 102 ? 4.251 -3.247 1.644 1.00 98.19 102 LEU A CA 1
ATOM 826 C C . LEU A 1 102 ? 3.917 -2.290 0.509 1.00 98.19 102 LEU A C 1
ATOM 828 O O . LEU A 1 102 ? 2.758 -1.937 0.316 1.00 98.19 102 LEU A O 1
ATOM 832 N N . GLU A 1 103 ? 4.931 -1.907 -0.253 1.00 97.06 103 GLU A N 1
ATOM 833 C CA . GLU A 1 103 ? 4.819 -1.010 -1.399 1.00 97.06 103 GLU A CA 1
ATOM 834 C C . GLU A 1 103 ? 5.292 -1.727 -2.661 1.00 97.06 103 GLU A C 1
ATOM 836 O O . GLU A 1 103 ? 6.064 -2.685 -2.588 1.00 97.06 103 GLU A O 1
ATOM 841 N N . GLU A 1 104 ? 4.789 -1.289 -3.817 1.00 95.38 104 GLU A N 1
ATOM 842 C CA . GLU A 1 104 ? 4.928 -2.011 -5.090 1.00 95.38 104 GLU A CA 1
ATOM 843 C C . GLU A 1 104 ? 4.500 -3.487 -4.988 1.00 95.38 104 GLU A C 1
ATOM 845 O O . GLU A 1 104 ? 5.035 -4.355 -5.679 1.00 95.38 104 GLU A O 1
ATOM 850 N N . LEU A 1 105 ? 3.526 -3.772 -4.117 1.00 95.88 105 LEU A N 1
ATOM 851 C CA . LEU A 1 105 ? 3.007 -5.116 -3.916 1.00 95.88 105 LEU A CA 1
ATOM 852 C C . LEU A 1 105 ? 2.089 -5.476 -5.080 1.00 95.88 105 LEU A C 1
ATOM 854 O O . LEU A 1 105 ? 0.982 -4.951 -5.184 1.00 95.88 105 LEU A O 1
ATOM 858 N N . ASP A 1 106 ? 2.552 -6.374 -5.939 1.00 91.12 106 ASP A N 1
ATOM 859 C CA . ASP A 1 106 ? 1.716 -7.150 -6.842 1.00 91.12 106 ASP A CA 1
ATOM 860 C C . ASP A 1 106 ? 1.235 -8.444 -6.153 1.00 91.12 106 ASP A C 1
ATOM 862 O O . ASP A 1 106 ? 1.671 -8.783 -5.054 1.00 91.12 106 ASP A O 1
ATOM 866 N N . HIS A 1 107 ? 0.301 -9.172 -6.776 1.00 93.94 107 HIS A N 1
ATOM 867 C CA . HIS A 1 107 ? -0.253 -10.425 -6.228 1.00 93.94 107 HIS A CA 1
ATOM 868 C C . HIS A 1 107 ? -0.931 -10.263 -4.853 1.00 93.94 107 HIS A C 1
ATOM 870 O O . HIS A 1 107 ? -0.833 -11.142 -3.991 1.00 93.94 107 HIS A O 1
ATOM 876 N N . MET A 1 108 ? -1.668 -9.167 -4.655 1.00 95.81 108 MET A N 1
ATOM 877 C CA . MET A 1 108 ? -2.266 -8.821 -3.364 1.00 95.81 108 MET A CA 1
ATOM 878 C C . MET A 1 108 ? -3.117 -9.957 -2.764 1.00 95.81 108 MET A C 1
ATOM 880 O O . MET A 1 108 ? -3.018 -10.239 -1.573 1.00 95.81 108 MET A O 1
ATOM 884 N N . ALA A 1 109 ? -3.895 -10.677 -3.582 1.00 94.94 109 ALA A N 1
ATOM 885 C CA . ALA A 1 109 ? -4.703 -11.808 -3.112 1.00 94.94 109 ALA A CA 1
ATOM 886 C C . ALA A 1 109 ? -3.856 -12.946 -2.500 1.00 94.94 109 ALA A C 1
ATOM 888 O O . ALA A 1 109 ? -4.190 -13.466 -1.436 1.00 94.94 109 ALA A O 1
ATOM 889 N N . GLN A 1 110 ? -2.735 -13.302 -3.139 1.00 95.75 110 GLN A N 1
ATOM 890 C CA . GLN A 1 110 ? -1.812 -14.323 -2.629 1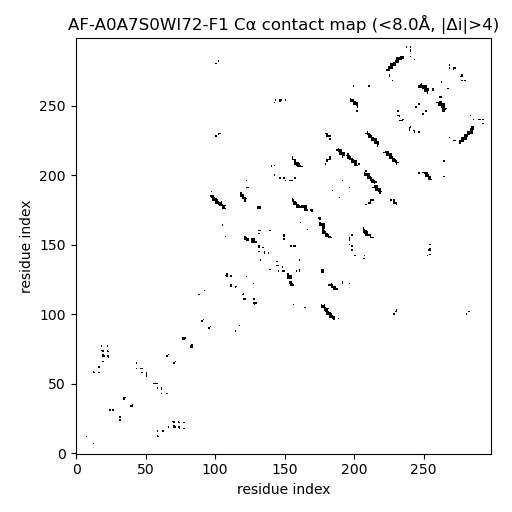.00 95.75 110 GLN A CA 1
ATOM 891 C C . GLN A 1 110 ? -1.108 -13.834 -1.361 1.00 95.75 110 GLN A C 1
ATOM 893 O O . GLN A 1 110 ? -0.985 -14.584 -0.393 1.00 95.75 110 GLN A O 1
ATOM 898 N N . ALA A 1 111 ? -0.691 -12.563 -1.339 1.00 97.44 111 ALA A N 1
ATOM 899 C CA . ALA A 1 111 ? -0.073 -11.962 -0.164 1.00 97.44 111 ALA A CA 1
ATOM 900 C C . ALA A 1 111 ? -1.025 -11.946 1.042 1.00 97.44 111 ALA A C 1
ATOM 902 O O . ALA A 1 111 ? -0.618 -12.286 2.154 1.00 97.44 111 ALA A O 1
ATOM 903 N N . GLN A 1 112 ? -2.302 -11.625 0.809 1.00 97.88 112 GLN A N 1
ATOM 904 C CA . GLN A 1 112 ? -3.358 -11.665 1.816 1.00 97.88 112 GLN A CA 1
ATOM 905 C C . GLN A 1 112 ? -3.528 -13.060 2.413 1.00 97.88 112 GLN A C 1
ATOM 907 O O . GLN A 1 112 ? -3.513 -13.206 3.635 1.00 97.88 112 GLN A O 1
ATOM 912 N N . GLU A 1 113 ? -3.664 -14.081 1.568 1.00 97.44 113 GLU A N 1
ATOM 913 C CA . GLU A 1 113 ? -3.828 -15.462 2.018 1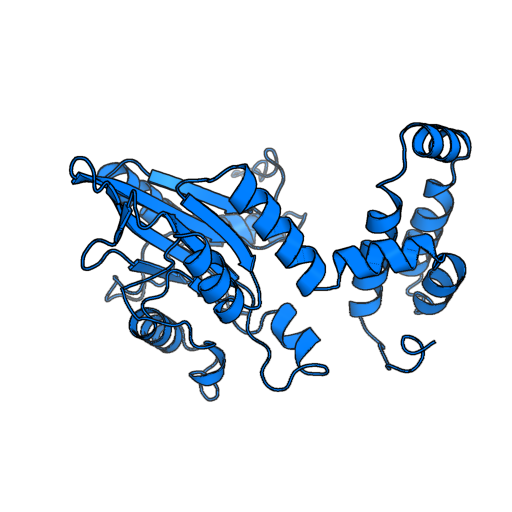.00 97.44 113 GLU A CA 1
ATOM 914 C C . GLU A 1 113 ? -2.610 -15.949 2.815 1.00 97.44 113 GLU A C 1
ATOM 916 O O . GLU A 1 113 ? -2.742 -16.514 3.903 1.00 97.44 113 GLU A O 1
ATOM 921 N N . ASP A 1 114 ? -1.408 -15.707 2.299 1.00 97.94 114 ASP A N 1
ATOM 922 C CA . ASP A 1 114 ? -0.180 -16.175 2.926 1.00 97.94 114 ASP A CA 1
ATOM 923 C C . ASP A 1 114 ? 0.108 -15.498 4.267 1.00 97.94 114 ASP A C 1
ATOM 925 O O . ASP A 1 114 ? 0.509 -16.172 5.218 1.00 97.94 114 ASP A O 1
ATOM 929 N N . LEU A 1 115 ? -0.093 -14.182 4.369 1.00 98.38 115 LEU A N 1
ATOM 930 C CA . LEU A 1 115 ? 0.108 -13.465 5.627 1.00 98.38 115 LEU A CA 1
ATOM 931 C C . LEU A 1 115 ? -1.004 -13.774 6.641 1.00 98.38 115 LEU A C 1
ATOM 933 O O . LEU A 1 115 ? -0.724 -13.823 7.841 1.00 98.38 115 LEU A O 1
ATOM 937 N N . ALA A 1 116 ? -2.221 -14.101 6.193 1.00 98.31 116 ALA A N 1
ATOM 938 C CA . ALA A 1 116 ? -3.273 -14.605 7.077 1.00 98.31 116 ALA A CA 1
ATOM 939 C C . ALA A 1 116 ? -2.878 -15.913 7.775 1.00 98.31 116 ALA A C 1
ATOM 941 O O . ALA A 1 116 ? -3.110 -16.063 8.976 1.00 98.31 116 ALA A O 1
ATOM 942 N N . ARG A 1 117 ? -2.182 -16.823 7.077 1.00 97.56 117 ARG A N 1
ATOM 943 C CA . ARG A 1 117 ? -1.627 -18.052 7.684 1.00 97.56 117 ARG A CA 1
ATOM 944 C C . ARG A 1 117 ? -0.571 -17.769 8.758 1.00 97.56 117 ARG A C 1
ATOM 946 O O . ARG A 1 117 ? -0.358 -18.606 9.629 1.00 97.56 117 ARG A O 1
ATOM 953 N N . LEU A 1 118 ? 0.067 -16.598 8.717 1.00 97.25 118 LEU A N 1
ATOM 954 C CA . LEU A 1 118 ? 1.012 -16.122 9.734 1.00 97.25 118 LEU A CA 1
ATOM 955 C C . LEU A 1 118 ? 0.340 -15.283 10.841 1.00 97.25 118 LEU A C 1
ATOM 957 O O . LEU A 1 118 ? 1.033 -14.745 11.702 1.00 97.25 118 LEU A O 1
ATOM 961 N N . GLY A 1 119 ? -0.993 -15.167 10.844 1.00 98.12 119 GLY A N 1
ATOM 962 C CA . GLY A 1 119 ? -1.754 -14.441 11.866 1.00 98.12 119 GLY A CA 1
ATOM 963 C C . GLY A 1 119 ? -1.933 -12.943 11.598 1.00 98.12 119 GLY A C 1
ATOM 964 O O . GLY A 1 119 ? -2.234 -12.189 12.528 1.00 98.12 119 GLY A O 1
ATOM 965 N N . TYR A 1 120 ? -1.750 -12.497 10.354 1.00 98.75 120 TYR A N 1
ATOM 966 C CA . TYR A 1 120 ? -1.970 -11.109 9.948 1.00 98.75 120 TYR A CA 1
ATOM 967 C C . TYR A 1 120 ? -3.336 -10.911 9.285 1.00 98.75 120 TYR A C 1
ATOM 969 O O . TYR A 1 120 ? -3.898 -11.815 8.678 1.00 98.75 120 TYR A O 1
ATOM 977 N N . MET A 1 121 ? -3.864 -9.699 9.374 1.00 98.31 121 MET A N 1
ATOM 978 C CA . MET A 1 121 ? -5.050 -9.245 8.653 1.00 98.31 121 MET A CA 1
ATOM 979 C C . MET A 1 121 ? -4.690 -8.044 7.786 1.00 98.31 121 MET A C 1
ATOM 981 O O . MET A 1 121 ? -3.737 -7.332 8.081 1.00 98.31 121 MET A O 1
ATOM 985 N N . CYS A 1 122 ? -5.461 -7.838 6.722 1.00 97.88 122 CYS A N 1
ATOM 986 C CA . CYS A 1 122 ? -5.305 -6.728 5.779 1.00 97.88 122 CYS A CA 1
ATOM 987 C C . CYS A 1 122 ? -6.658 -6.088 5.451 1.00 97.88 122 CYS A C 1
ATOM 989 O O . CYS A 1 122 ? -6.844 -5.523 4.387 1.00 97.88 122 CYS A O 1
ATOM 991 N N . GLY A 1 123 ? -7.668 -6.254 6.297 1.00 97.06 123 GLY A N 1
ATOM 992 C CA . GLY A 1 123 ? -9.016 -5.799 5.987 1.00 97.06 123 GLY A CA 1
ATOM 993 C C . GLY A 1 123 ? -10.034 -6.250 7.016 1.00 97.06 123 GLY A C 1
ATOM 994 O O . GLY A 1 123 ? -9.679 -6.823 8.051 1.00 97.06 123 GLY A O 1
ATOM 995 N N . GLU A 1 124 ? -11.303 -6.008 6.714 1.00 95.88 124 GLU A N 1
ATOM 996 C CA . GLU A 1 124 ? -12.414 -6.496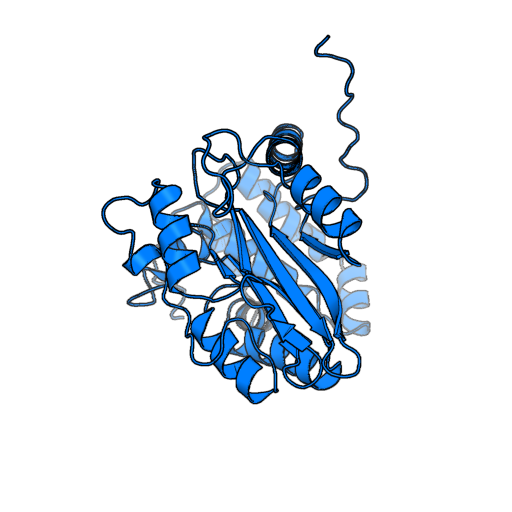 7.526 1.00 95.88 124 GLU A CA 1
ATOM 997 C C . GLU A 1 124 ? -12.464 -8.042 7.532 1.00 95.88 124 GLU A C 1
ATOM 999 O O . GLU A 1 124 ? -12.048 -8.694 6.564 1.00 95.88 124 GLU A O 1
ATOM 1004 N N . PRO A 1 125 ? -12.990 -8.671 8.600 1.00 93.75 125 PRO A N 1
ATOM 1005 C CA . PRO A 1 125 ? -13.126 -10.123 8.666 1.00 93.75 125 PRO A CA 1
ATOM 1006 C C . PRO A 1 125 ? -13.875 -10.712 7.460 1.00 93.75 125 PRO A C 1
ATOM 1008 O O . PRO A 1 125 ? -14.980 -10.293 7.125 1.00 93.75 125 PRO A O 1
ATOM 1011 N N . GLY A 1 126 ? -13.277 -11.719 6.817 1.00 93.69 126 GLY A N 1
ATOM 1012 C CA . GLY A 1 126 ? -13.877 -12.435 5.684 1.00 93.69 126 GLY A CA 1
ATOM 1013 C C . GLY A 1 126 ? -13.806 -11.707 4.338 1.00 93.69 126 GLY A C 1
ATOM 1014 O O . GLY A 1 126 ? -14.201 -12.282 3.322 1.00 93.69 126 GLY A O 1
ATOM 1015 N N . LYS A 1 127 ? -13.283 -10.478 4.291 1.00 95.62 127 LYS A N 1
ATOM 1016 C CA . LYS A 1 127 ? -13.052 -9.775 3.030 1.00 95.62 127 LYS A CA 1
ATOM 1017 C C . LYS A 1 127 ? -11.814 -10.304 2.326 1.00 95.62 127 LYS A C 1
ATOM 1019 O O . LYS A 1 127 ? -10.769 -10.513 2.938 1.00 95.62 127 LYS A O 1
ATOM 1024 N N . VAL A 1 128 ? -11.933 -10.483 1.016 1.00 94.44 128 VAL A N 1
ATOM 1025 C CA . VAL A 1 128 ? -10.846 -10.920 0.138 1.00 94.44 128 VAL A CA 1
ATOM 1026 C C . VAL A 1 128 ? -10.689 -9.887 -0.961 1.00 94.44 128 VAL A C 1
ATOM 1028 O O . VAL A 1 128 ? -11.681 -9.442 -1.546 1.00 94.44 128 VAL A O 1
ATOM 1031 N N . TYR A 1 129 ? -9.444 -9.515 -1.235 1.00 94.38 129 TYR A N 1
ATOM 1032 C CA . TYR A 1 129 ? -9.137 -8.551 -2.274 1.00 94.38 129 TYR A CA 1
ATOM 1033 C C . TYR A 1 129 ? -9.609 -9.043 -3.646 1.00 94.38 129 TYR A C 1
ATOM 1035 O O . TYR A 1 129 ? -9.412 -10.200 -4.025 1.00 94.38 129 TYR A O 1
ATOM 1043 N N . LYS A 1 130 ? -10.205 -8.123 -4.407 1.00 91.94 130 LYS A N 1
ATOM 1044 C CA . LYS A 1 130 ? -10.563 -8.316 -5.811 1.00 91.94 130 LYS A CA 1
ATOM 1045 C C . LYS A 1 130 ? -9.808 -7.288 -6.654 1.00 91.94 130 LYS A C 1
ATOM 1047 O O . LYS A 1 130 ? -9.920 -6.098 -6.345 1.00 91.94 130 LYS A O 1
ATOM 1052 N N . PRO A 1 131 ? -9.092 -7.710 -7.712 1.00 90.69 131 PRO A N 1
ATOM 1053 C CA . PRO A 1 131 ? -8.352 -6.799 -8.576 1.00 90.69 131 PRO A CA 1
ATOM 1054 C C . PRO A 1 131 ? -9.201 -5.635 -9.091 1.00 90.69 131 PRO A C 1
ATOM 1056 O O . PRO A 1 131 ? -10.248 -5.852 -9.701 1.00 90.69 131 PRO A O 1
ATOM 1059 N N . ALA A 1 132 ? -8.742 -4.399 -8.872 1.00 85.62 132 ALA A N 1
ATOM 1060 C CA . ALA A 1 132 ? -9.490 -3.192 -9.249 1.00 85.62 132 ALA A CA 1
ATOM 1061 C C . ALA A 1 132 ? -9.811 -3.129 -10.745 1.00 85.62 132 ALA A C 1
ATOM 1063 O O . ALA A 1 132 ? -10.906 -2.735 -11.141 1.00 85.62 132 ALA A O 1
ATOM 1064 N N . HIS A 1 133 ? -8.893 -3.599 -11.588 1.00 83.25 133 HIS A N 1
ATOM 1065 C CA . HIS A 1 133 ? -9.096 -3.594 -13.031 1.00 83.25 133 HIS A CA 1
ATOM 1066 C C . HIS A 1 133 ? -10.271 -4.464 -13.503 1.00 83.25 133 HIS A C 1
ATOM 1068 O O . HIS A 1 133 ? -10.780 -4.194 -14.584 1.00 83.25 133 HIS A O 1
ATOM 1074 N N . LEU A 1 134 ? -10.711 -5.458 -12.720 1.00 82.44 134 LEU A N 1
ATOM 1075 C CA . LEU A 1 134 ? -11.887 -6.277 -13.045 1.00 82.44 134 LEU A CA 1
ATOM 1076 C C . LEU A 1 134 ? -13.201 -5.525 -12.803 1.00 82.44 134 LEU A C 1
ATOM 1078 O O . LEU A 1 134 ? -14.219 -5.862 -13.393 1.00 82.44 134 LEU A O 1
ATOM 1082 N N . GLY A 1 135 ? -13.191 -4.520 -11.924 1.00 77.19 135 GLY A N 1
ATOM 1083 C CA . GLY A 1 135 ? -14.340 -3.646 -11.695 1.00 77.19 135 GLY A CA 1
ATOM 1084 C C . GLY A 1 135 ? -14.346 -2.409 -12.594 1.00 77.19 135 GLY A C 1
ATOM 1085 O O . GLY A 1 135 ? -15.381 -1.775 -12.737 1.00 77.19 135 GLY A O 1
ATOM 1086 N N . MET A 1 136 ? -13.208 -2.039 -13.188 1.00 76.25 136 MET A N 1
ATOM 1087 C CA . MET A 1 136 ? -12.989 -0.717 -13.794 1.00 76.25 136 MET A CA 1
ATOM 1088 C C . MET A 1 136 ? -12.877 -0.707 -15.328 1.00 76.25 136 MET A C 1
ATOM 1090 O O . MET A 1 136 ? -12.431 0.300 -15.878 1.00 76.25 136 MET A O 1
ATOM 1094 N N . GLU A 1 137 ? -13.234 -1.791 -16.026 1.00 69.25 137 GLU A N 1
ATOM 1095 C CA . GLU A 1 137 ? -12.953 -1.954 -17.468 1.00 69.25 137 GLU A CA 1
ATOM 1096 C C . GLU A 1 137 ? -13.457 -0.790 -18.341 1.00 69.25 137 GLU A C 1
ATOM 1098 O O . GLU A 1 137 ? -12.728 -0.345 -19.228 1.00 69.25 137 GLU A O 1
ATOM 1103 N N . ASP A 1 138 ? -14.624 -0.223 -18.025 1.00 69.81 138 ASP A N 1
ATOM 1104 C CA . ASP A 1 138 ? -15.230 0.862 -18.810 1.00 69.81 138 ASP A CA 1
ATOM 1105 C C . ASP A 1 138 ? -14.791 2.275 -18.380 1.00 69.81 138 ASP A C 1
ATOM 1107 O O . ASP A 1 138 ? -14.993 3.245 -19.111 1.00 69.81 138 ASP A O 1
ATOM 1111 N N . MET A 1 139 ? -14.196 2.427 -17.190 1.00 73.00 139 MET A N 1
ATOM 1112 C CA . MET A 1 139 ? -13.868 3.735 -16.602 1.00 73.00 139 MET A CA 1
ATOM 1113 C C . MET A 1 139 ? -12.557 3.711 -15.788 1.00 73.00 139 MET A C 1
ATOM 1115 O O . MET A 1 139 ? -12.559 3.997 -14.587 1.00 73.00 139 MET A O 1
ATOM 1119 N N . PRO A 1 140 ? -11.401 3.429 -16.421 1.00 70.94 140 PRO A N 1
ATOM 1120 C CA . PRO A 1 140 ? -10.121 3.255 -15.724 1.00 70.94 140 PRO A CA 1
ATOM 1121 C C . PRO A 1 140 ? -9.575 4.531 -15.059 1.00 70.94 140 PRO A C 1
ATOM 1123 O O . PRO A 1 140 ? -8.647 4.438 -14.255 1.00 70.94 140 PRO A O 1
ATOM 1126 N N . HIS A 1 141 ? -10.139 5.694 -15.406 1.00 78.50 141 HIS A N 1
ATOM 1127 C CA . HIS A 1 141 ? -9.761 7.018 -14.902 1.00 78.50 141 HIS A CA 1
ATOM 1128 C C . HIS A 1 141 ? -10.806 7.642 -13.956 1.00 78.50 141 HIS A C 1
ATOM 1130 O O . HIS A 1 141 ? -10.683 8.807 -13.578 1.00 78.50 141 HIS A O 1
ATOM 1136 N N . ASN A 1 142 ? -11.858 6.899 -13.594 1.00 86.94 142 ASN A N 1
ATOM 1137 C CA . ASN A 1 142 ? -12.878 7.393 -12.676 1.00 86.94 142 ASN A CA 1
ATOM 1138 C C . ASN A 1 142 ? -12.473 7.100 -11.223 1.00 86.94 142 ASN A C 1
ATOM 1140 O O . ASN A 1 142 ? -12.615 5.978 -10.733 1.00 86.94 142 ASN A O 1
ATOM 1144 N N . VAL A 1 143 ? -11.992 8.138 -10.537 1.00 89.38 143 VAL A N 1
ATOM 1145 C CA . VAL A 1 143 ? -11.555 8.067 -9.137 1.00 89.38 143 VAL A CA 1
ATOM 1146 C C . VAL A 1 143 ? -12.689 7.656 -8.199 1.00 89.38 143 VAL A C 1
ATOM 1148 O O . VAL A 1 143 ? -12.474 6.838 -7.310 1.00 89.38 143 VAL A O 1
ATOM 1151 N N . GLU A 1 144 ? -13.904 8.163 -8.411 1.00 89.06 144 GLU A N 1
ATOM 1152 C CA . GLU A 1 144 ? -15.067 7.813 -7.589 1.00 89.06 144 GLU A CA 1
ATOM 1153 C C . GLU A 1 144 ? -15.384 6.316 -7.704 1.00 89.06 144 GLU A C 1
ATOM 1155 O O . GLU A 1 144 ? -15.677 5.648 -6.713 1.00 89.06 144 GLU A O 1
ATOM 1160 N N . HIS A 1 145 ? -15.261 5.763 -8.913 1.00 89.12 145 HIS A N 1
ATOM 1161 C CA . HIS A 1 145 ? -15.439 4.336 -9.144 1.00 89.12 145 HIS A CA 1
ATOM 1162 C C . HIS A 1 145 ? -14.349 3.499 -8.462 1.00 89.12 145 HIS A C 1
ATOM 1164 O O . HIS A 1 145 ? -14.656 2.464 -7.868 1.00 89.12 145 HIS A O 1
ATOM 1170 N N . LEU A 1 146 ? -13.091 3.956 -8.503 1.00 91.50 146 LEU A N 1
ATOM 1171 C CA . LEU A 1 146 ? -12.000 3.321 -7.767 1.00 91.50 146 LEU A CA 1
ATOM 1172 C C . LEU A 1 146 ? -12.269 3.347 -6.258 1.00 91.50 146 LEU A C 1
ATOM 1174 O O . LEU A 1 146 ? -12.229 2.297 -5.631 1.00 91.50 146 LEU A O 1
ATOM 1178 N N . LEU A 1 147 ? -12.597 4.503 -5.677 1.00 92.31 147 LEU A N 1
ATOM 1179 C CA . LEU A 1 147 ? -12.884 4.628 -4.244 1.00 92.31 147 LEU A CA 1
ATOM 1180 C C . LEU A 1 147 ? -14.042 3.715 -3.814 1.00 92.31 147 LEU A C 1
ATOM 1182 O O . LEU A 1 147 ? -13.899 2.968 -2.849 1.00 92.31 147 LEU A O 1
ATOM 1186 N N . ARG A 1 148 ? -15.136 3.672 -4.589 1.00 91.44 148 ARG A N 1
ATOM 1187 C CA . ARG A 1 148 ? -16.249 2.737 -4.348 1.00 91.44 148 ARG A CA 1
ATOM 1188 C C . ARG A 1 148 ? -15.817 1.273 -4.415 1.00 91.44 148 ARG A C 1
ATOM 1190 O O . ARG A 1 148 ? -16.297 0.462 -3.625 1.00 91.44 148 ARG A O 1
ATOM 1197 N N . HIS A 1 149 ? -14.926 0.919 -5.344 1.00 91.81 149 HIS A N 1
ATOM 1198 C CA . HIS A 1 149 ? -14.354 -0.429 -5.416 1.00 91.81 149 HIS A CA 1
ATOM 1199 C C . HIS A 1 149 ? -13.544 -0.755 -4.158 1.00 91.81 149 HIS A C 1
ATOM 1201 O O . HIS A 1 149 ? -13.743 -1.819 -3.574 1.00 91.81 149 HIS A O 1
ATOM 1207 N N . LEU A 1 150 ? -12.673 0.155 -3.716 1.00 93.69 150 LEU A N 1
ATOM 1208 C CA . LEU A 1 150 ? -11.832 -0.042 -2.532 1.00 93.69 150 LEU A CA 1
ATOM 1209 C C . LEU A 1 150 ? -12.673 -0.221 -1.266 1.00 93.69 150 LEU A C 1
ATOM 1211 O O . LEU A 1 150 ? -12.481 -1.212 -0.556 1.00 93.69 150 LEU A O 1
ATOM 1215 N N . ASP A 1 151 ? -13.676 0.634 -1.062 1.00 93.00 151 ASP A N 1
ATOM 1216 C CA . ASP A 1 151 ? -14.637 0.505 0.039 1.00 93.00 151 ASP A CA 1
ATOM 1217 C C . ASP A 1 151 ? -15.369 -0.843 -0.009 1.00 93.00 151 ASP A C 1
ATOM 1219 O O . ASP A 1 151 ? -15.480 -1.541 0.998 1.00 93.00 151 ASP A O 1
ATOM 1223 N N . ALA A 1 152 ? -15.818 -1.271 -1.193 1.00 92.25 152 ALA A N 1
ATOM 1224 C CA . ALA A 1 152 ? -16.501 -2.552 -1.351 1.00 92.25 152 ALA A CA 1
ATOM 1225 C C . ALA A 1 152 ? -15.588 -3.751 -1.039 1.00 92.25 152 ALA A C 1
ATOM 1227 O O . ALA A 1 152 ? -16.058 -4.759 -0.488 1.00 92.25 152 ALA A O 1
ATOM 1228 N N . THR A 1 153 ? -14.294 -3.658 -1.379 1.00 93.62 153 THR A N 1
ATOM 1229 C CA . THR A 1 153 ? -13.326 -4.712 -1.053 1.00 93.62 153 THR A CA 1
ATOM 1230 C C . THR A 1 153 ? -13.094 -4.831 0.446 1.00 93.62 153 THR A C 1
ATOM 1232 O O . THR A 1 153 ? -12.933 -5.952 0.915 1.00 93.62 153 THR A O 1
ATOM 1235 N N . GLY A 1 154 ? -13.100 -3.723 1.197 1.00 95.94 154 GLY A N 1
ATOM 1236 C CA . GLY A 1 154 ? -12.800 -3.721 2.632 1.00 95.94 154 GLY A CA 1
ATOM 1237 C C . GLY A 1 154 ? -11.386 -4.221 2.956 1.00 95.94 154 GLY A C 1
ATOM 1238 O O . GLY A 1 154 ? -11.164 -4.790 4.026 1.00 95.94 154 GLY A O 1
ATOM 1239 N N . VAL A 1 155 ? -10.445 -4.070 2.017 1.00 97.75 155 VAL A N 1
ATOM 1240 C CA . VAL A 1 155 ? -9.037 -4.460 2.159 1.00 97.75 155 VAL A CA 1
ATOM 1241 C C . VAL A 1 155 ? -8.170 -3.206 2.172 1.00 97.75 155 VAL A C 1
ATOM 1243 O O . VAL A 1 155 ? -8.340 -2.323 1.341 1.00 97.75 155 VAL A O 1
ATOM 1246 N N . ALA A 1 156 ? -7.210 -3.143 3.091 1.00 98.25 156 ALA A N 1
ATOM 1247 C CA . ALA A 1 156 ? -6.241 -2.070 3.263 1.00 98.25 156 ALA A CA 1
ATOM 1248 C C . ALA A 1 156 ? -5.170 -2.081 2.155 1.00 98.25 156 ALA A C 1
ATOM 1250 O O . ALA A 1 156 ? -3.977 -2.212 2.432 1.00 98.25 156 ALA A O 1
ATOM 1251 N N . PHE A 1 157 ? -5.602 -1.965 0.899 1.00 98.00 157 PHE A N 1
ATOM 1252 C CA . PHE A 1 157 ? -4.751 -1.938 -0.284 1.00 98.00 157 PHE A CA 1
ATOM 1253 C C . PHE A 1 157 ? -5.183 -0.831 -1.243 1.00 98.00 157 PHE A C 1
ATOM 1255 O O . PHE A 1 157 ? -6.329 -0.805 -1.678 1.00 98.00 157 PHE A O 1
ATOM 1262 N N . MET A 1 158 ? -4.255 0.053 -1.603 1.00 97.00 158 MET A N 1
ATOM 1263 C CA . MET A 1 158 ? -4.452 1.083 -2.619 1.00 97.00 158 MET A CA 1
ATOM 1264 C C . MET A 1 158 ? -3.681 0.692 -3.894 1.00 97.00 158 MET A C 1
ATOM 1266 O O . MET A 1 158 ? -2.452 0.835 -3.931 1.00 97.00 158 MET A O 1
ATOM 1270 N N . PRO A 1 159 ? -4.365 0.187 -4.939 1.00 95.50 159 PRO A N 1
ATOM 1271 C CA . PRO A 1 159 ? -3.734 -0.190 -6.193 1.00 95.50 159 PRO A CA 1
ATOM 1272 C C . PRO A 1 159 ? -3.300 1.046 -6.983 1.00 95.50 159 PRO A C 1
ATOM 1274 O O . PRO A 1 159 ? -3.959 2.088 -6.996 1.00 95.50 159 PRO A O 1
ATOM 1277 N N . ARG A 1 160 ? -2.203 0.896 -7.718 1.00 93.50 160 ARG A N 1
ATOM 1278 C CA . ARG A 1 160 ? -1.742 1.826 -8.742 1.00 93.50 160 ARG A CA 1
ATOM 1279 C C . ARG A 1 160 ? -2.345 1.409 -10.078 1.00 93.50 160 ARG A C 1
ATOM 1281 O O . ARG A 1 160 ? -1.818 0.522 -10.746 1.00 93.50 160 ARG A O 1
ATOM 1288 N N . THR A 1 161 ? -3.443 2.036 -10.492 1.00 90.19 161 THR A N 1
ATOM 1289 C CA . THR A 1 161 ? -4.130 1.635 -11.727 1.00 90.19 161 THR A CA 1
ATOM 1290 C C . THR A 1 161 ? -3.206 1.751 -12.936 1.00 90.19 161 THR A C 1
ATOM 1292 O O . THR A 1 161 ? -2.358 2.644 -13.035 1.00 90.19 161 THR A O 1
ATOM 1295 N N . MET A 1 162 ? -3.354 0.815 -13.877 1.00 85.69 162 MET A N 1
ATOM 1296 C CA . MET A 1 162 ? -2.527 0.762 -15.089 1.00 85.69 162 MET A CA 1
ATOM 1297 C C . MET A 1 162 ? -1.025 0.648 -14.778 1.00 85.69 162 MET A C 1
ATOM 1299 O O . MET A 1 162 ? -0.176 1.179 -15.518 1.00 85.69 162 MET A O 1
ATOM 1303 N N . SER A 1 163 ? -0.710 -0.064 -13.694 1.00 87.62 163 SER A N 1
ATOM 1304 C CA . SER A 1 163 ? 0.644 -0.312 -13.218 1.00 87.62 163 SER A CA 1
ATOM 1305 C C . SER A 1 163 ? 1.525 -0.952 -14.288 1.00 87.62 163 SER A C 1
ATOM 1307 O O . SER A 1 163 ? 1.076 -1.609 -15.237 1.00 87.62 163 SER A O 1
ATOM 1309 N N . LYS A 1 164 ? 2.839 -0.782 -14.119 1.00 87.81 164 LYS A N 1
ATOM 1310 C CA . LYS A 1 164 ? 3.810 -1.497 -14.951 1.00 87.81 164 LYS A CA 1
ATOM 1311 C C . LYS A 1 164 ? 3.767 -2.998 -14.682 1.00 87.81 164 LYS A C 1
ATOM 1313 O O . LYS A 1 164 ? 3.867 -3.751 -15.644 1.00 87.81 164 LYS A O 1
ATOM 1318 N N . ALA A 1 165 ? 3.587 -3.416 -13.425 1.00 87.25 165 ALA A N 1
ATOM 1319 C CA . ALA A 1 165 ? 3.453 -4.824 -13.057 1.00 87.25 165 ALA A CA 1
ATOM 1320 C C . ALA A 1 165 ? 2.342 -5.502 -13.866 1.00 87.25 165 ALA A C 1
ATOM 1322 O O . ALA A 1 165 ? 2.600 -6.493 -14.555 1.00 87.25 165 ALA A O 1
ATOM 1323 N N . ARG A 1 166 ? 1.151 -4.888 -13.906 1.00 89.00 166 ARG A N 1
ATOM 1324 C CA . ARG A 1 166 ? 0.038 -5.363 -14.728 1.00 89.00 166 ARG A CA 1
ATOM 1325 C C . ARG A 1 166 ? 0.402 -5.417 -16.205 1.00 89.00 166 ARG A C 1
ATOM 1327 O O . ARG A 1 166 ? 0.238 -6.455 -16.836 1.00 89.00 166 ARG A O 1
ATOM 1334 N N . LYS A 1 167 ? 0.911 -4.311 -16.764 1.00 87.94 167 LYS A N 1
ATOM 1335 C CA . LYS A 1 167 ? 1.264 -4.210 -18.194 1.00 87.94 167 LYS A CA 1
ATOM 1336 C C . LYS A 1 167 ? 2.248 -5.294 -18.635 1.00 87.94 167 LYS A C 1
ATOM 1338 O O . LYS A 1 167 ? 1.993 -5.941 -19.641 1.00 87.94 167 LYS A O 1
ATOM 1343 N N . MET A 1 168 ? 3.319 -5.516 -17.874 1.00 84.50 168 MET A N 1
ATOM 1344 C CA . MET A 1 168 ? 4.331 -6.532 -18.191 1.00 84.50 168 MET A CA 1
ATOM 1345 C C . MET A 1 168 ? 3.771 -7.953 -18.090 1.00 84.50 168 MET A C 1
ATOM 1347 O O . MET A 1 168 ? 4.145 -8.831 -18.860 1.00 84.50 168 MET A O 1
ATOM 1351 N N . ALA A 1 169 ? 2.854 -8.184 -17.155 1.00 86.50 169 ALA A N 1
ATOM 1352 C CA . ALA A 1 169 ? 2.316 -9.507 -16.896 1.00 86.50 169 ALA A CA 1
ATOM 1353 C C . ALA A 1 169 ? 1.146 -9.923 -17.802 1.00 86.50 169 ALA A C 1
ATOM 1355 O O . ALA A 1 169 ? 0.782 -11.095 -17.795 1.00 86.50 169 ALA A O 1
ATOM 1356 N N . LYS A 1 170 ? 0.576 -9.012 -18.604 1.00 86.12 170 LYS A N 1
ATOM 1357 C CA . LYS A 1 170 ? -0.513 -9.332 -19.554 1.00 86.12 170 LYS A CA 1
ATOM 1358 C C . LYS A 1 170 ? -0.141 -10.399 -20.580 1.00 86.12 170 LYS A C 1
ATOM 1360 O O . LYS A 1 170 ? -1.025 -11.055 -21.112 1.00 86.12 170 LYS A O 1
ATOM 1365 N N . HIS A 1 171 ? 1.148 -10.565 -20.861 1.00 82.81 171 HIS A N 1
ATOM 1366 C CA . HIS A 1 171 ? 1.630 -11.561 -21.816 1.00 82.81 171 HIS A CA 1
ATOM 1367 C C . HIS A 1 171 ? 1.835 -12.945 -21.192 1.00 82.81 171 HIS A C 1
ATOM 1369 O O . HIS A 1 171 ? 1.854 -13.938 -21.908 1.00 82.81 171 HIS A O 1
ATOM 1375 N N . THR A 1 172 ? 1.969 -13.021 -19.866 1.00 82.38 172 THR A N 1
ATOM 1376 C CA . THR A 1 172 ? 2.342 -14.254 -19.154 1.00 82.38 172 THR A CA 1
ATOM 1377 C C . THR A 1 172 ? 1.264 -14.753 -18.196 1.00 82.38 172 THR A C 1
ATOM 1379 O O . THR A 1 172 ? 1.325 -15.893 -17.739 1.00 82.38 172 THR A O 1
ATOM 1382 N N . ARG A 1 173 ? 0.263 -13.925 -17.878 1.00 82.75 173 ARG A N 1
ATOM 1383 C CA . ARG A 1 173 ? -0.836 -14.246 -16.962 1.00 82.75 173 ARG A CA 1
ATOM 1384 C C . ARG A 1 173 ? -2.169 -13.832 -17.565 1.00 82.75 173 ARG A C 1
ATOM 1386 O O . ARG A 1 173 ? -2.264 -12.790 -18.206 1.00 82.75 173 ARG A O 1
ATOM 1393 N N . LYS A 1 174 ? -3.199 -14.641 -17.305 1.00 80.62 174 LYS A N 1
ATOM 1394 C CA . LYS A 1 174 ? -4.561 -14.410 -17.800 1.00 80.62 174 LYS A CA 1
ATOM 1395 C C . LYS A 1 174 ? -5.169 -13.122 -17.233 1.00 80.62 174 LYS A C 1
ATOM 1397 O O . LYS A 1 174 ? -5.728 -12.350 -17.995 1.00 80.62 174 LYS A O 1
ATOM 1402 N N . ASP A 1 175 ? -4.953 -12.857 -15.942 1.00 81.69 175 ASP A N 1
ATOM 1403 C CA . ASP A 1 175 ? -5.559 -11.730 -15.220 1.00 81.69 175 ASP A CA 1
ATOM 1404 C C . ASP A 1 175 ? -4.534 -11.075 -14.273 1.00 81.69 175 ASP A C 1
ATOM 1406 O O . ASP A 1 175 ? -4.551 -11.300 -13.060 1.00 81.69 175 ASP A O 1
ATOM 1410 N N . PRO A 1 176 ? -3.549 -10.331 -14.806 1.00 87.00 176 PRO A N 1
ATOM 1411 C CA . PRO A 1 176 ? -2.522 -9.714 -13.980 1.00 87.00 176 PRO A CA 1
ATOM 1412 C C . PRO A 1 176 ? -3.090 -8.556 -13.154 1.00 87.00 176 PRO A C 1
ATOM 1414 O O . PRO A 1 176 ? -3.739 -7.653 -13.682 1.00 87.00 176 PRO A O 1
ATOM 1417 N N . ASP A 1 177 ? -2.790 -8.569 -11.861 1.00 87.69 177 ASP A N 1
ATOM 1418 C CA . ASP A 1 177 ? -3.182 -7.523 -10.920 1.00 87.69 177 ASP A CA 1
ATOM 1419 C C . ASP A 1 177 ? -2.320 -6.262 -11.060 1.00 87.69 177 ASP A C 1
ATOM 1421 O O . ASP A 1 177 ? -1.211 -6.303 -11.605 1.00 87.69 177 ASP A O 1
ATOM 1425 N N . ASP A 1 178 ? -2.850 -5.145 -10.568 1.00 91.31 178 ASP A N 1
ATOM 1426 C CA . ASP A 1 178 ? -2.070 -3.927 -10.398 1.00 91.31 178 ASP A CA 1
ATOM 1427 C C . ASP A 1 178 ? -1.176 -4.030 -9.153 1.00 91.31 178 ASP A C 1
ATOM 1429 O O . ASP A 1 178 ? -1.548 -4.658 -8.165 1.00 91.31 178 ASP A O 1
ATOM 1433 N N . ASP A 1 179 ? 0.016 -3.427 -9.206 1.00 95.12 179 ASP A N 1
ATOM 1434 C CA . ASP A 1 179 ? 0.812 -3.230 -7.990 1.00 95.12 179 ASP A CA 1
ATOM 1435 C C . ASP A 1 179 ? 0.231 -2.095 -7.138 1.00 95.12 179 ASP A C 1
ATOM 1437 O O . ASP A 1 179 ? -0.536 -1.273 -7.634 1.00 95.12 179 ASP A O 1
ATOM 1441 N N . GLY A 1 180 ? 0.574 -2.027 -5.853 1.00 96.31 180 GLY A N 1
ATOM 1442 C CA . GLY A 1 180 ? 0.045 -0.984 -4.975 1.00 96.31 180 GLY A CA 1
ATOM 1443 C C . GLY A 1 180 ? 0.726 -0.904 -3.619 1.00 96.31 180 GLY A C 1
ATOM 1444 O O . GLY A 1 180 ? 1.843 -1.394 -3.439 1.00 96.31 180 GLY A O 1
ATOM 1445 N N . VAL A 1 181 ? 0.040 -0.265 -2.673 1.00 98.06 181 VAL A N 1
ATOM 1446 C CA . VAL A 1 181 ? 0.468 -0.150 -1.275 1.00 98.06 181 VAL A CA 1
ATOM 1447 C C . VAL A 1 181 ? -0.537 -0.831 -0.351 1.00 98.06 181 VAL A C 1
ATOM 1449 O O . VAL A 1 181 ? -1.736 -0.592 -0.464 1.00 98.06 181 VAL A O 1
ATOM 1452 N N . ALA A 1 182 ? -0.050 -1.690 0.544 1.00 98.56 182 ALA A N 1
ATOM 1453 C CA . ALA A 1 182 ? -0.851 -2.488 1.468 1.00 98.56 182 ALA A CA 1
ATOM 1454 C C . ALA A 1 182 ? -0.429 -2.277 2.924 1.00 98.56 182 ALA A C 1
ATOM 1456 O O . ALA A 1 182 ? 0.763 -2.139 3.210 1.00 98.56 182 ALA A O 1
ATOM 1457 N N . ILE A 1 183 ? -1.392 -2.365 3.844 1.00 98.75 183 ILE A N 1
ATOM 1458 C CA . ILE A 1 183 ? -1.143 -2.433 5.289 1.00 98.75 183 ILE A CA 1
ATOM 1459 C C . ILE A 1 183 ? -1.646 -3.766 5.831 1.00 98.75 183 ILE A C 1
ATOM 1461 O O . ILE A 1 183 ? -2.814 -4.112 5.677 1.00 98.75 183 ILE A O 1
ATOM 1465 N N . PHE A 1 184 ?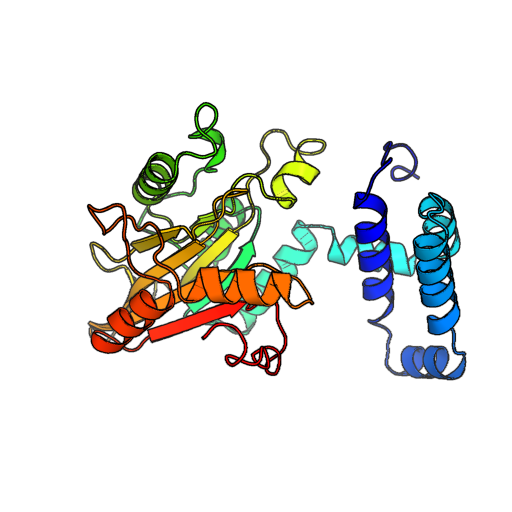 -0.783 -4.482 6.544 1.00 98.81 184 PHE A N 1
ATOM 1466 C CA . PHE A 1 184 ? -1.141 -5.659 7.324 1.00 98.81 184 PHE A CA 1
ATOM 1467 C C . PHE A 1 184 ? -0.893 -5.404 8.809 1.00 98.81 184 PHE A C 1
ATOM 1469 O O . PHE A 1 184 ? 0.063 -4.724 9.177 1.00 98.81 184 PHE A O 1
ATOM 1476 N N . TRP A 1 185 ? -1.703 -6.000 9.677 1.00 98.75 185 TRP A N 1
ATOM 1477 C CA . TRP A 1 185 ? -1.517 -5.949 11.130 1.00 98.75 185 TRP A CA 1
ATOM 1478 C C . TRP A 1 185 ? -1.708 -7.324 11.756 1.00 98.75 185 TRP A C 1
ATOM 1480 O O . TRP A 1 185 ? -2.462 -8.153 11.246 1.00 98.75 185 TRP A O 1
ATOM 1490 N N . ARG A 1 186 ? -1.034 -7.592 12.877 1.00 98.62 186 ARG A N 1
ATOM 1491 C CA . ARG A 1 186 ? -1.207 -8.854 13.598 1.00 98.62 186 ARG A CA 1
ATOM 1492 C C . ARG A 1 186 ? -2.590 -8.899 14.244 1.00 98.62 186 ARG A C 1
ATOM 1494 O O . ARG A 1 186 ? -2.893 -8.107 15.138 1.00 98.62 186 ARG A O 1
ATOM 1501 N N . ALA A 1 187 ? -3.393 -9.886 13.854 1.00 98.38 187 ALA A N 1
ATOM 1502 C CA . ALA A 1 187 ? -4.778 -10.045 14.293 1.00 98.38 187 ALA A CA 1
ATOM 1503 C C . ALA A 1 187 ? -4.917 -10.242 15.809 1.00 98.38 187 ALA A C 1
ATOM 1505 O O . ALA A 1 187 ? -5.940 -9.887 16.391 1.00 98.38 187 ALA A O 1
ATOM 1506 N N . SER A 1 188 ? -3.895 -10.812 16.456 1.00 98.44 188 SER A N 1
ATOM 1507 C CA . SER A 1 188 ? -3.872 -11.023 17.907 1.00 98.44 188 SER A CA 1
ATOM 1508 C C . SER A 1 188 ? -3.558 -9.761 18.713 1.00 98.44 188 SER A C 1
ATOM 1510 O O . SER A 1 188 ? -3.815 -9.745 19.913 1.00 98.44 188 SER A O 1
ATOM 1512 N N . ILE A 1 189 ? -3.030 -8.706 18.082 1.00 98.69 189 ILE A N 1
ATOM 1513 C CA . ILE A 1 189 ? -2.634 -7.463 18.764 1.00 98.69 189 ILE A CA 1
ATOM 1514 C C . ILE A 1 189 ? -3.579 -6.326 18.419 1.00 98.69 189 ILE A C 1
ATOM 1516 O O . ILE A 1 189 ? -3.978 -5.583 19.313 1.00 98.69 189 ILE A O 1
ATOM 1520 N N . PHE A 1 190 ? -3.951 -6.200 17.150 1.00 98.69 190 PHE A N 1
ATOM 1521 C CA . PHE A 1 190 ? -4.771 -5.104 16.660 1.00 98.69 190 PHE A CA 1
ATOM 1522 C C . PHE A 1 190 ? -6.070 -5.610 16.049 1.00 98.69 190 PHE A C 1
ATOM 1524 O O . PHE A 1 190 ? -6.143 -6.695 15.467 1.00 98.69 190 PHE A O 1
ATOM 1531 N N . GLU A 1 191 ? -7.098 -4.784 16.162 1.00 98.31 191 GLU A N 1
ATOM 1532 C CA . GLU A 1 191 ? -8.326 -4.904 15.395 1.00 98.31 191 GLU A CA 1
ATOM 1533 C C . GLU A 1 191 ? -8.596 -3.616 14.632 1.00 98.31 191 GLU A C 1
ATOM 1535 O O . GLU A 1 191 ? -8.224 -2.531 15.077 1.00 98.31 191 GLU A O 1
ATOM 1540 N N . LEU A 1 192 ? -9.236 -3.750 13.477 1.00 98.38 192 LEU A N 1
ATOM 1541 C CA . LEU A 1 192 ? -9.691 -2.615 12.692 1.00 98.38 192 LEU A CA 1
ATOM 1542 C C . LEU A 1 192 ? -10.888 -1.961 13.394 1.00 98.38 192 LEU A C 1
ATOM 1544 O O . LEU A 1 192 ? -11.773 -2.660 13.893 1.00 98.38 192 LEU A O 1
ATOM 1548 N N . THR A 1 193 ? -10.920 -0.632 13.442 1.00 97.19 193 THR A N 1
ATOM 1549 C CA . THR A 1 193 ? -12.102 0.100 13.919 1.00 97.19 193 THR A CA 1
ATOM 1550 C C . THR A 1 193 ? -13.248 0.019 12.897 1.00 97.19 193 THR A C 1
ATOM 1552 O O . THR A 1 193 ? -13.026 -0.300 11.733 1.00 97.19 193 THR A O 1
ATOM 1555 N N . GLU A 1 194 ? -14.492 0.297 13.305 1.00 90.81 194 GLU A N 1
ATOM 1556 C CA . GLU A 1 194 ? -15.691 0.106 12.458 1.00 90.81 194 GLU A CA 1
ATOM 1557 C C . GLU A 1 194 ? -15.642 0.864 11.119 1.00 90.81 194 GLU A C 1
ATOM 1559 O O . GLU A 1 194 ? -16.185 0.402 10.123 1.00 90.81 194 GLU A O 1
ATOM 1564 N N . ARG A 1 195 ? -14.964 2.013 11.077 1.00 85.88 195 ARG A N 1
ATOM 1565 C CA . ARG A 1 195 ? -14.727 2.793 9.853 1.00 85.88 195 ARG A CA 1
ATOM 1566 C C . ARG A 1 195 ? -13.242 2.951 9.571 1.00 85.88 195 ARG A C 1
ATOM 1568 O O . ARG A 1 195 ? -12.830 3.972 9.046 1.00 85.88 195 ARG A O 1
ATOM 1575 N N . GLY A 1 196 ? -12.446 1.967 9.977 1.00 91.88 196 GLY A N 1
ATOM 1576 C CA . GLY A 1 196 ? -11.006 2.128 10.097 1.00 91.88 196 GLY A CA 1
ATOM 1577 C C . GLY A 1 196 ? -10.227 2.069 8.795 1.00 91.88 196 GLY A C 1
ATOM 1578 O O . GLY A 1 196 ? -9.009 2.103 8.862 1.00 91.88 196 GLY A O 1
ATOM 1579 N N . LEU A 1 197 ? -10.865 1.934 7.631 1.00 97.31 197 LEU A N 1
ATOM 1580 C CA . LEU A 1 197 ? -10.166 1.974 6.347 1.00 97.31 197 LEU A CA 1
ATOM 1581 C C . LEU A 1 197 ? -10.505 3.247 5.599 1.00 97.31 197 LEU A C 1
ATOM 1583 O O . LEU A 1 197 ? -11.669 3.567 5.361 1.00 97.31 197 LEU A O 1
ATOM 1587 N N . HIS A 1 198 ? -9.456 3.943 5.184 1.00 96.75 198 HIS A N 1
ATOM 1588 C CA . HIS A 1 198 ? -9.583 5.151 4.399 1.00 96.75 198 HIS A CA 1
ATOM 1589 C C . HIS A 1 198 ? -8.615 5.116 3.226 1.00 96.75 198 HIS A C 1
ATOM 1591 O O . HIS A 1 198 ? -7.508 4.580 3.328 1.00 96.75 198 HIS A O 1
ATOM 1597 N N . PHE A 1 199 ? -9.031 5.721 2.118 1.00 96.44 199 PHE A N 1
ATOM 1598 C CA . PHE A 1 199 ? -8.258 5.759 0.884 1.00 96.44 199 PHE A CA 1
ATOM 1599 C C . PHE A 1 199 ? -8.125 7.194 0.403 1.00 96.44 199 PHE A C 1
ATOM 1601 O O . PHE A 1 199 ? -9.089 7.963 0.434 1.00 96.44 199 PHE A O 1
ATOM 1608 N N . LEU A 1 200 ? -6.928 7.526 -0.067 1.00 95.56 200 LEU A N 1
ATOM 1609 C CA . LEU A 1 200 ? -6.606 8.814 -0.655 1.00 95.56 200 LEU A CA 1
ATOM 1610 C C . LEU A 1 200 ? -6.016 8.575 -2.039 1.00 95.56 200 LEU A C 1
ATOM 1612 O O . LEU A 1 200 ? -5.015 7.876 -2.161 1.00 95.56 200 LEU A O 1
ATOM 1616 N N . VAL A 1 201 ? -6.616 9.153 -3.074 1.00 94.94 201 VAL A N 1
ATOM 1617 C CA . VAL A 1 201 ? -6.142 9.077 -4.458 1.00 94.94 201 VAL A CA 1
ATOM 1618 C C . VAL A 1 201 ? -5.506 10.405 -4.823 1.00 94.94 201 VAL A C 1
ATOM 1620 O O . VAL A 1 201 ? -6.176 11.439 -4.825 1.00 94.94 201 VAL A O 1
ATOM 1623 N N . PHE A 1 202 ? -4.211 10.373 -5.127 1.00 93.75 202 PHE A N 1
ATOM 1624 C CA . PHE A 1 202 ? -3.476 11.564 -5.524 1.00 93.75 202 PHE A CA 1
ATOM 1625 C C . PHE A 1 202 ? -3.966 12.076 -6.876 1.00 93.75 202 PHE A C 1
ATOM 1627 O O . PHE A 1 202 ? -4.318 11.292 -7.761 1.00 93.75 202 PHE A O 1
ATOM 1634 N N . ASP A 1 203 ? -3.921 13.395 -7.038 1.00 84.12 203 ASP A N 1
ATOM 1635 C CA . ASP A 1 203 ? -4.196 14.064 -8.305 1.00 84.12 203 ASP A CA 1
ATOM 1636 C C . ASP A 1 203 ? -3.061 13.774 -9.310 1.00 84.12 203 ASP A C 1
ATOM 1638 O O . ASP A 1 203 ? -1.991 14.391 -9.290 1.00 84.12 203 ASP A O 1
ATOM 1642 N N . ASP A 1 204 ? -3.245 12.731 -10.123 1.00 80.81 204 ASP A N 1
ATOM 1643 C CA . ASP A 1 204 ? -2.328 12.312 -11.185 1.00 80.81 204 ASP A CA 1
ATOM 1644 C C . ASP A 1 204 ? -3.129 11.947 -12.442 1.00 80.81 204 ASP A C 1
ATOM 1646 O O . ASP A 1 204 ? -3.806 10.918 -12.504 1.00 80.81 204 ASP A O 1
ATOM 1650 N N . ASP A 1 205 ? -2.981 12.774 -13.478 1.00 72.94 205 ASP A N 1
ATOM 1651 C CA . ASP A 1 205 ? -3.679 12.651 -14.765 1.00 72.94 205 ASP A CA 1
ATOM 1652 C C . ASP A 1 205 ? -3.436 11.312 -15.480 1.00 72.94 205 ASP A C 1
ATOM 1654 O O . ASP A 1 205 ? -4.168 10.935 -16.395 1.00 72.94 205 ASP A O 1
ATOM 1658 N N . THR A 1 206 ? -2.365 10.595 -15.125 1.00 75.38 206 THR A N 1
ATOM 1659 C CA . THR A 1 206 ? -1.901 9.432 -15.895 1.00 75.38 206 THR A CA 1
ATOM 1660 C C . THR A 1 206 ? -2.280 8.089 -15.289 1.00 75.38 206 THR A C 1
ATOM 1662 O O . THR A 1 206 ? -2.320 7.083 -16.003 1.00 75.38 206 THR A O 1
ATOM 1665 N N . ARG A 1 207 ? -2.510 8.043 -13.977 1.00 81.81 207 ARG A N 1
ATOM 1666 C CA . ARG A 1 207 ? -2.765 6.815 -13.217 1.00 81.81 207 ARG A CA 1
ATOM 1667 C C . ARG A 1 207 ? -3.319 7.170 -11.852 1.00 81.81 207 ARG A C 1
ATOM 1669 O O . ARG A 1 207 ? -2.838 8.104 -11.224 1.00 81.81 207 ARG A O 1
ATOM 1676 N N . HIS A 1 208 ? -4.237 6.363 -11.348 1.00 86.06 208 HIS A N 1
ATOM 1677 C CA . HIS A 1 208 ? -4.609 6.469 -9.949 1.00 86.06 208 HIS A CA 1
ATOM 1678 C C . HIS A 1 208 ? -3.542 5.782 -9.120 1.00 86.06 208 HIS A C 1
ATOM 1680 O O . HIS A 1 208 ? -3.185 4.634 -9.363 1.00 86.06 208 HIS A O 1
ATOM 1686 N N . MET A 1 209 ? -3.006 6.515 -8.164 1.00 92.31 209 MET A N 1
ATOM 1687 C CA . MET A 1 209 ? -2.145 6.005 -7.114 1.00 92.31 209 MET A CA 1
ATOM 1688 C C . MET A 1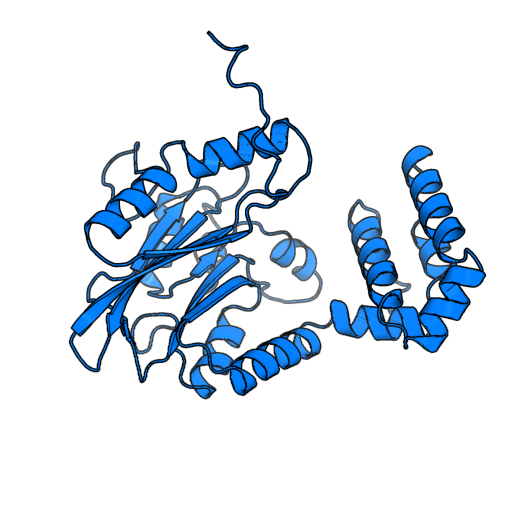 209 ? -2.423 6.825 -5.866 1.00 92.31 209 MET A C 1
ATOM 1690 O O . MET A 1 209 ? -3.075 7.867 -5.946 1.00 92.31 209 MET A O 1
ATOM 1694 N N . GLY A 1 210 ? -1.976 6.355 -4.713 1.00 95.19 210 GLY A N 1
ATOM 1695 C CA . GLY A 1 210 ? -2.457 6.964 -3.494 1.00 95.19 210 GLY A CA 1
ATOM 1696 C C . GLY A 1 210 ? -1.865 6.406 -2.225 1.00 95.19 210 GLY A C 1
ATOM 1697 O O . GLY A 1 210 ? -0.803 5.781 -2.219 1.00 95.19 210 GLY A O 1
ATOM 1698 N N . ALA A 1 211 ? -2.615 6.642 -1.163 1.00 97.50 211 ALA A N 1
ATOM 1699 C CA . ALA A 1 211 ? -2.332 6.173 0.169 1.00 97.50 211 ALA A CA 1
ATOM 1700 C C . ALA A 1 211 ? -3.536 5.415 0.729 1.00 97.50 211 ALA A C 1
ATOM 1702 O O . ALA A 1 211 ? -4.688 5.653 0.357 1.00 97.50 211 ALA A O 1
ATOM 1703 N N . VAL A 1 212 ? -3.248 4.512 1.654 1.00 98.12 212 VAL A N 1
ATOM 1704 C CA . VAL A 1 212 ? -4.239 3.822 2.471 1.00 98.12 212 VAL A CA 1
ATOM 1705 C C . VAL A 1 212 ? -3.950 4.122 3.934 1.00 98.12 212 VAL A C 1
ATOM 1707 O O . VAL A 1 212 ? -2.788 4.148 4.350 1.00 98.12 212 VAL A O 1
ATOM 1710 N N . ARG A 1 213 ? -5.004 4.361 4.713 1.00 97.94 213 ARG A N 1
ATOM 1711 C CA . ARG A 1 213 ? -4.939 4.482 6.168 1.00 97.94 213 ARG A CA 1
ATOM 1712 C C . ARG A 1 213 ? -5.740 3.359 6.810 1.00 97.94 213 ARG A C 1
ATOM 1714 O O . ARG A 1 213 ? -6.868 3.095 6.398 1.00 97.94 213 ARG A O 1
ATOM 1721 N N . ALA A 1 214 ? -5.150 2.738 7.825 1.00 98.38 214 ALA A N 1
ATOM 1722 C CA . ALA A 1 214 ? -5.810 1.802 8.719 1.00 98.38 214 ALA A CA 1
ATOM 1723 C C . ALA A 1 214 ? -5.829 2.372 10.146 1.00 98.38 214 ALA A C 1
ATOM 1725 O O . ALA A 1 214 ? -4.777 2.517 10.770 1.00 98.38 214 ALA A O 1
ATOM 1726 N N . ASP A 1 215 ? -7.018 2.669 10.661 1.00 98.25 215 ASP A N 1
ATOM 1727 C CA . ASP A 1 215 ? -7.248 3.072 12.043 1.00 98.25 215 ASP A CA 1
ATOM 1728 C C . ASP A 1 215 ? -7.565 1.828 12.874 1.00 98.25 215 ASP A C 1
ATOM 1730 O O . ASP A 1 215 ? -8.619 1.186 12.757 1.00 98.25 215 ASP A O 1
ATOM 1734 N N . LEU A 1 216 ? -6.588 1.473 13.698 1.00 98.56 216 LEU A N 1
ATOM 1735 C CA . LEU A 1 216 ? -6.521 0.256 14.480 1.00 98.56 216 LEU A CA 1
ATOM 1736 C C . LEU A 1 216 ? -6.756 0.552 15.960 1.00 98.56 216 LEU A C 1
ATOM 1738 O O . LEU A 1 216 ? -6.469 1.633 16.474 1.00 98.56 216 LEU A O 1
ATOM 1742 N N . ARG A 1 217 ? -7.219 -0.466 16.678 1.00 98.50 217 ARG A N 1
ATOM 1743 C CA . ARG A 1 217 ? -7.329 -0.475 18.132 1.00 98.50 217 ARG A CA 1
ATOM 1744 C C . ARG A 1 217 ? -6.533 -1.643 18.692 1.00 98.50 217 ARG A C 1
ATOM 1746 O O . ARG A 1 217 ? -6.713 -2.787 18.271 1.00 98.50 217 ARG A O 1
ATOM 1753 N N . ARG A 1 218 ? -5.644 -1.378 19.649 1.00 98.50 218 ARG A N 1
ATOM 1754 C CA . ARG A 1 218 ? -4.909 -2.432 20.352 1.00 98.50 218 ARG A CA 1
ATOM 1755 C C . ARG A 1 218 ? -5.878 -3.241 21.209 1.00 98.50 218 ARG A C 1
ATOM 1757 O O . ARG A 1 218 ? -6.567 -2.690 22.058 1.00 98.50 218 ARG A O 1
ATOM 1764 N N . ARG A 1 219 ? -5.898 -4.560 21.034 1.00 98.38 219 ARG A N 1
ATOM 1765 C CA . ARG A 1 219 ? -6.815 -5.472 21.736 1.00 98.38 219 ARG A CA 1
ATOM 1766 C C . ARG A 1 219 ? -6.598 -5.509 23.245 1.00 98.38 219 ARG A C 1
ATOM 1768 O O . ARG A 1 219 ? -7.555 -5.689 23.984 1.00 98.38 219 ARG A O 1
ATOM 177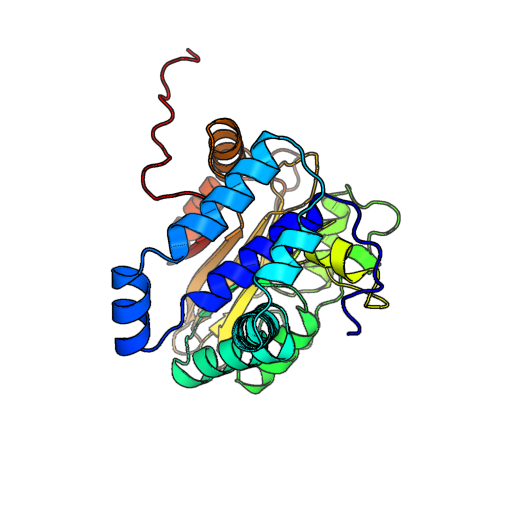5 N N . ALA A 1 220 ? -5.352 -5.359 23.692 1.00 98.38 220 ALA A N 1
ATOM 1776 C CA . ALA A 1 220 ? -4.998 -5.480 25.104 1.00 98.38 220 ALA A CA 1
ATOM 1777 C C . ALA A 1 220 ? -5.617 -4.382 25.988 1.00 98.38 220 ALA A C 1
ATOM 1779 O O . ALA A 1 220 ? -5.942 -4.652 27.138 1.00 98.38 220 ALA A O 1
ATOM 1780 N N . ASP A 1 221 ? -5.765 -3.159 25.472 1.00 98.19 221 ASP A N 1
ATOM 1781 C CA . ASP A 1 221 ? -6.173 -2.003 26.285 1.00 98.19 221 ASP A CA 1
ATOM 1782 C C . ASP A 1 221 ? -6.984 -0.935 25.542 1.00 98.19 221 ASP A C 1
ATOM 1784 O O . ASP A 1 221 ? -7.296 0.113 26.102 1.00 98.19 221 ASP A O 1
ATOM 1788 N N . GLY A 1 222 ? -7.331 -1.171 24.280 1.00 98.19 222 GLY A N 1
ATOM 1789 C CA . GLY A 1 222 ? -8.119 -0.238 23.489 1.00 98.19 222 GLY A CA 1
ATOM 1790 C C . GLY A 1 222 ? -7.347 0.974 22.961 1.00 98.19 222 GLY A C 1
ATOM 1791 O O . GLY A 1 222 ? -7.980 1.854 22.383 1.00 98.19 222 GLY A O 1
ATOM 1792 N N . THR A 1 223 ? -6.018 1.041 23.119 1.00 98.31 223 THR A N 1
ATOM 1793 C CA . THR A 1 223 ? -5.225 2.184 22.625 1.00 98.31 223 THR A CA 1
ATOM 1794 C C . THR A 1 223 ? -5.372 2.316 21.102 1.00 98.31 223 THR A C 1
ATOM 1796 O O . THR A 1 223 ? -5.144 1.321 20.403 1.00 98.31 223 THR A O 1
ATOM 1799 N N . PRO A 1 224 ? -5.728 3.499 20.567 1.00 98.19 224 PRO A N 1
ATOM 1800 C CA . PRO A 1 224 ? -5.828 3.704 19.127 1.00 98.19 224 PRO A CA 1
ATOM 1801 C C . PRO A 1 224 ? -4.443 3.825 18.476 1.00 98.19 224 PRO A C 1
ATOM 1803 O O . PRO A 1 224 ? -3.489 4.299 19.095 1.00 98.19 224 PRO A O 1
ATOM 1806 N N . LEU A 1 225 ? -4.343 3.408 17.217 1.00 98.44 225 LEU A N 1
ATOM 1807 C CA . LEU A 1 225 ? -3.164 3.551 16.367 1.00 98.44 225 LEU A CA 1
ATOM 1808 C C . LEU A 1 225 ? -3.618 3.798 14.929 1.00 98.44 225 LEU A C 1
ATOM 1810 O O . LEU A 1 225 ? -4.336 2.971 14.373 1.00 98.44 225 LEU A O 1
ATOM 1814 N N . SER A 1 226 ? -3.140 4.870 14.308 1.00 98.38 226 SER A N 1
ATOM 1815 C CA . SER A 1 226 ? -3.336 5.106 12.877 1.00 98.38 226 SER A CA 1
ATOM 1816 C C . SER A 1 226 ? -2.085 4.695 12.109 1.00 98.38 226 SER A C 1
ATOM 1818 O O . SER A 1 226 ? -0.963 5.062 12.463 1.00 98.38 226 SER A O 1
ATOM 1820 N N . VAL A 1 227 ? -2.261 3.922 11.043 1.00 98.62 227 VAL A N 1
ATOM 1821 C CA . VAL A 1 227 ? -1.175 3.524 10.142 1.00 98.62 227 VAL A CA 1
ATOM 1822 C C . VAL A 1 227 ? -1.486 4.070 8.764 1.00 98.62 227 VAL A C 1
ATOM 1824 O O . VAL A 1 227 ? -2.511 3.724 8.188 1.00 98.62 227 VAL A O 1
ATOM 1827 N N . VAL A 1 228 ? -0.603 4.906 8.232 1.00 98.44 228 VAL A N 1
ATOM 1828 C CA . VAL A 1 228 ? -0.693 5.452 6.877 1.00 98.44 228 VAL A CA 1
ATOM 1829 C C . VAL A 1 228 ? 0.416 4.832 6.044 1.00 98.44 228 VAL A C 1
ATOM 1831 O O . VAL A 1 228 ? 1.585 4.883 6.430 1.00 98.44 228 VAL A O 1
ATOM 1834 N N . ALA A 1 229 ? 0.055 4.268 4.896 1.00 98.50 229 ALA A N 1
ATOM 1835 C CA . ALA A 1 229 ? 1.002 3.770 3.913 1.00 98.50 229 ALA A CA 1
ATOM 1836 C C . ALA A 1 229 ? 0.770 4.454 2.564 1.00 98.50 229 ALA A C 1
ATOM 1838 O O . ALA A 1 229 ? -0.363 4.523 2.084 1.00 98.50 229 ALA A O 1
ATOM 1839 N N . ALA A 1 230 ? 1.836 4.971 1.957 1.00 97.75 230 ALA A N 1
ATOM 1840 C CA . ALA A 1 230 ? 1.772 5.728 0.712 1.00 97.75 230 ALA A CA 1
ATOM 1841 C C . ALA A 1 230 ? 2.961 5.401 -0.190 1.00 97.75 230 ALA A C 1
ATOM 1843 O O . ALA A 1 230 ? 4.066 5.230 0.301 1.00 97.75 230 ALA A O 1
ATOM 1844 N N . LEU A 1 231 ? 2.748 5.395 -1.506 1.00 95.38 231 LEU A N 1
ATOM 1845 C CA . LEU A 1 231 ? 3.822 5.257 -2.491 1.00 95.38 231 LEU A CA 1
ATOM 1846 C C . LEU A 1 231 ? 3.856 6.502 -3.379 1.00 95.38 231 LEU A C 1
ATOM 1848 O O . LEU A 1 231 ? 2.936 6.722 -4.174 1.00 95.38 231 LEU A O 1
ATOM 1852 N N . LEU A 1 232 ? 4.911 7.313 -3.272 1.00 94.75 232 LEU A N 1
ATOM 1853 C CA . LEU A 1 232 ? 5.060 8.505 -4.108 1.00 94.75 232 LEU A CA 1
ATOM 1854 C C . LEU A 1 232 ? 5.676 8.176 -5.475 1.00 94.75 232 LEU A C 1
ATOM 1856 O O . LEU A 1 232 ? 6.181 7.087 -5.751 1.00 94.75 232 LEU A O 1
ATOM 1860 N N . SER A 1 233 ? 5.627 9.145 -6.387 1.00 92.12 233 SER A N 1
ATOM 1861 C CA . SER A 1 233 ? 6.233 9.001 -7.708 1.00 92.12 233 SER A CA 1
ATOM 1862 C C . SER A 1 233 ? 7.754 8.831 -7.628 1.00 92.12 233 SER A C 1
ATOM 1864 O O . SER A 1 233 ? 8.493 9.731 -7.224 1.00 92.12 233 SER A O 1
ATOM 1866 N N . ALA A 1 234 ? 8.233 7.687 -8.114 1.00 89.69 234 ALA A N 1
ATOM 1867 C CA . ALA A 1 234 ? 9.657 7.412 -8.250 1.00 89.69 234 ALA A CA 1
ATOM 1868 C C . ALA A 1 234 ? 10.335 8.310 -9.300 1.00 89.69 234 ALA A C 1
ATOM 1870 O O . ALA A 1 234 ? 9.771 8.621 -10.353 1.00 89.69 234 ALA A O 1
ATOM 1871 N N . GLY A 1 235 ? 11.604 8.644 -9.061 1.00 86.38 235 GLY A N 1
ATOM 1872 C CA . GLY A 1 235 ? 12.452 9.327 -10.034 1.00 86.38 235 GLY A CA 1
ATOM 1873 C C . GLY A 1 235 ? 13.456 10.269 -9.386 1.00 86.38 235 GLY A C 1
ATOM 1874 O O . GLY A 1 235 ? 13.350 10.608 -8.216 1.00 86.38 235 GLY A O 1
ATOM 1875 N N . GLN A 1 236 ? 14.459 10.682 -10.151 1.00 80.38 236 GLN A N 1
ATOM 1876 C CA . GLN A 1 236 ? 15.527 11.562 -9.683 1.00 80.38 236 GLN A CA 1
ATOM 1877 C C . GLN A 1 236 ? 15.560 12.752 -10.645 1.00 80.38 236 GLN A C 1
ATOM 1879 O O . GLN A 1 236 ? 15.868 12.582 -11.823 1.00 80.38 236 GLN A O 1
ATOM 1884 N N . GLY A 1 237 ? 15.131 13.926 -10.193 1.00 86.12 237 GLY A N 1
ATOM 1885 C CA . GLY A 1 237 ? 15.067 15.132 -11.019 1.00 86.12 237 GLY A CA 1
ATOM 1886 C C . GLY A 1 237 ? 14.022 16.120 -10.515 1.00 86.12 237 GLY A C 1
ATOM 1887 O O . GLY A 1 237 ? 13.034 15.713 -9.910 1.00 86.12 237 GLY A O 1
ATOM 1888 N N . ALA A 1 238 ? 14.227 17.407 -10.800 1.00 87.88 238 ALA A N 1
ATOM 1889 C CA . ALA A 1 238 ? 13.385 18.492 -10.290 1.00 87.88 238 ALA A CA 1
ATOM 1890 C C . ALA A 1 238 ? 11.892 18.292 -10.606 1.00 87.88 238 ALA A C 1
ATOM 1892 O O . ALA A 1 238 ? 11.057 18.419 -9.721 1.00 87.88 238 ALA A O 1
ATOM 1893 N N . ASN A 1 239 ? 11.551 17.871 -11.828 1.00 89.69 239 ASN A N 1
ATOM 1894 C CA . ASN A 1 239 ? 10.153 17.623 -12.203 1.00 89.69 239 ASN A CA 1
ATOM 1895 C C . ASN A 1 239 ? 9.518 16.476 -11.399 1.00 89.69 239 ASN A C 1
ATOM 1897 O O . ASN A 1 239 ? 8.327 16.519 -11.104 1.00 89.69 239 ASN A O 1
ATOM 1901 N N . GLN A 1 240 ? 10.300 15.448 -11.049 1.00 90.19 240 GLN A N 1
ATOM 1902 C CA . GLN A 1 240 ? 9.803 14.340 -10.229 1.00 90.19 240 GLN A CA 1
ATOM 1903 C C . GLN A 1 240 ? 9.659 14.758 -8.769 1.00 90.19 240 GLN A C 1
ATOM 1905 O O . GLN A 1 240 ? 8.686 14.377 -8.132 1.00 90.19 240 GLN A O 1
ATOM 1910 N N . GLU A 1 241 ? 10.563 15.598 -8.268 1.00 89.88 241 GLU A N 1
ATOM 1911 C CA . GLU A 1 241 ? 10.431 16.200 -6.941 1.00 89.88 241 GLU A CA 1
ATOM 1912 C C . GLU A 1 241 ? 9.175 17.070 -6.841 1.00 89.88 241 GLU A C 1
ATOM 1914 O O . GLU A 1 241 ? 8.375 16.880 -5.931 1.00 89.88 241 GLU A O 1
ATOM 1919 N N . VAL A 1 242 ? 8.919 17.935 -7.828 1.00 90.31 242 VAL A N 1
ATOM 1920 C CA . VAL A 1 242 ? 7.671 18.714 -7.905 1.00 90.31 242 VAL A CA 1
ATOM 1921 C C . VAL A 1 242 ? 6.448 17.796 -7.930 1.00 90.31 242 VAL A C 1
ATOM 1923 O O . VAL A 1 242 ? 5.468 18.062 -7.236 1.00 90.31 242 VAL A O 1
ATOM 1926 N N . LYS A 1 243 ? 6.494 16.687 -8.681 1.00 90.94 243 LYS A N 1
ATOM 1927 C CA . LYS A 1 243 ? 5.395 15.714 -8.709 1.00 90.94 243 LYS A CA 1
ATOM 1928 C C . LYS A 1 243 ? 5.144 15.097 -7.331 1.00 90.94 243 LYS A C 1
ATOM 1930 O O . LYS A 1 243 ? 3.994 15.022 -6.914 1.00 90.94 243 LYS A O 1
ATOM 1935 N N . ARG A 1 244 ? 6.190 14.703 -6.605 1.00 92.19 244 ARG A N 1
ATOM 1936 C CA . ARG A 1 244 ? 6.066 14.158 -5.244 1.00 92.19 244 ARG A CA 1
ATOM 1937 C C . ARG A 1 244 ? 5.548 15.175 -4.243 1.00 92.19 244 ARG A C 1
ATOM 1939 O O . ARG A 1 244 ? 4.658 14.854 -3.466 1.00 92.19 244 ARG A O 1
ATOM 1946 N N . LEU A 1 245 ? 6.070 16.400 -4.287 1.00 91.81 245 LEU A N 1
ATOM 1947 C CA . LEU A 1 245 ? 5.592 17.490 -3.441 1.00 91.81 245 LEU A CA 1
ATOM 1948 C C . LEU A 1 245 ? 4.117 17.777 -3.712 1.00 91.81 245 LEU A C 1
ATOM 1950 O O . LEU A 1 245 ? 3.362 17.964 -2.767 1.00 91.81 245 LEU A O 1
ATOM 1954 N N . ASN A 1 246 ? 3.682 17.732 -4.973 1.00 92.75 246 ASN A N 1
ATOM 1955 C CA . ASN A 1 246 ? 2.268 17.856 -5.314 1.00 92.75 246 ASN A CA 1
ATOM 1956 C C . ASN A 1 246 ? 1.438 16.701 -4.739 1.00 92.75 246 ASN A C 1
ATOM 1958 O O . ASN A 1 246 ? 0.418 16.965 -4.119 1.00 92.75 246 ASN A O 1
ATOM 1962 N N . GLN A 1 247 ? 1.888 15.449 -4.870 1.00 93.25 247 GLN A N 1
ATOM 1963 C CA . GLN A 1 247 ? 1.204 14.293 -4.268 1.00 93.25 247 GLN A CA 1
ATOM 1964 C C . GLN A 1 247 ? 1.114 14.395 -2.736 1.00 93.25 247 GLN A C 1
ATOM 1966 O O . GLN A 1 247 ? 0.150 13.925 -2.140 1.00 93.25 247 GLN A O 1
ATOM 1971 N N . PHE A 1 248 ? 2.106 15.020 -2.099 1.00 93.94 248 PHE A N 1
ATOM 1972 C CA . PHE A 1 248 ? 2.146 15.177 -0.649 1.00 93.94 248 PHE A CA 1
ATOM 1973 C C . PHE A 1 248 ? 1.321 16.372 -0.139 1.00 93.94 248 PHE A C 1
ATOM 1975 O O . PHE A 1 248 ? 0.650 16.259 0.884 1.00 93.94 248 PHE A O 1
ATOM 1982 N N . LEU A 1 249 ? 1.382 17.515 -0.832 1.00 93.31 249 LEU A N 1
ATOM 1983 C CA . LEU A 1 249 ? 0.882 18.810 -0.351 1.00 93.31 249 LEU A CA 1
ATOM 1984 C C . LEU A 1 249 ? -0.416 19.278 -1.010 1.00 93.31 249 LEU A C 1
ATOM 1986 O O . LEU A 1 249 ? -1.085 20.140 -0.445 1.00 93.31 249 LEU A O 1
ATOM 1990 N N . LYS A 1 250 ? -0.757 18.801 -2.212 1.00 92.75 250 LYS A N 1
ATOM 1991 C CA . LYS A 1 250 ? -1.975 19.254 -2.894 1.00 92.75 250 LYS A CA 1
ATOM 1992 C C . LYS A 1 250 ? -3.193 18.437 -2.457 1.00 92.75 250 LYS A C 1
ATOM 1994 O O . LYS A 1 250 ? -3.043 17.252 -2.142 1.00 92.75 250 LYS A O 1
ATOM 1999 N N . PRO A 1 251 ? -4.390 19.054 -2.467 1.00 91.88 251 PRO A N 1
ATOM 2000 C CA . PRO A 1 251 ? -5.653 18.352 -2.279 1.00 91.88 251 PRO A CA 1
ATOM 2001 C C . PRO A 1 251 ? -5.738 17.095 -3.145 1.00 91.88 251 PRO A C 1
ATOM 2003 O O . PRO A 1 251 ? -5.375 17.112 -4.321 1.00 91.88 251 PRO A O 1
ATOM 2006 N N . SER A 1 252 ? -6.195 16.007 -2.542 1.00 90.44 252 SER A N 1
ATOM 2007 C CA . SER A 1 252 ? -6.398 14.707 -3.179 1.00 90.44 252 SER A CA 1
ATOM 2008 C C . SER A 1 252 ? -7.865 14.296 -3.038 1.00 90.44 252 SER A C 1
ATOM 2010 O O . SER A 1 252 ? -8.634 14.938 -2.327 1.00 90.44 252 SER A O 1
ATOM 2012 N N . GLN A 1 253 ? -8.291 13.238 -3.722 1.00 85.56 253 GLN A N 1
ATOM 2013 C CA . GLN A 1 253 ? -9.659 12.727 -3.581 1.00 85.56 253 GLN A CA 1
ATOM 2014 C C . GLN A 1 253 ? -9.694 11.623 -2.522 1.00 85.56 253 GLN A C 1
ATOM 2016 O O . GLN A 1 253 ? -8.853 10.728 -2.542 1.00 85.56 253 GLN A O 1
ATOM 2021 N N . ALA A 1 254 ? -10.659 11.670 -1.604 1.00 82.06 254 ALA A N 1
ATOM 2022 C CA . ALA A 1 254 ? -10.782 10.712 -0.504 1.00 82.06 254 ALA A CA 1
ATOM 2023 C C . ALA A 1 254 ? -12.195 10.126 -0.437 1.00 82.06 254 ALA A C 1
ATOM 2025 O O . ALA A 1 254 ? -13.163 10.822 -0.740 1.00 82.06 254 ALA A O 1
ATOM 2026 N N . ASN A 1 255 ? -12.329 8.881 0.028 1.00 79.56 255 ASN A N 1
ATOM 2027 C CA . ASN A 1 255 ? -13.641 8.252 0.247 1.00 79.56 255 ASN A CA 1
ATOM 2028 C C . ASN A 1 255 ? -14.478 8.950 1.340 1.00 79.56 255 ASN A C 1
ATOM 2030 O O . ASN A 1 255 ? -15.703 8.855 1.343 1.00 79.56 255 ASN A O 1
ATOM 2034 N N . SER A 1 256 ? -13.841 9.686 2.254 1.00 65.62 256 SER A N 1
ATOM 2035 C CA . SER A 1 256 ? -14.508 10.424 3.333 1.00 65.62 256 SER A CA 1
ATOM 2036 C C . SER A 1 256 ? -14.961 11.842 2.957 1.00 65.62 256 SER A C 1
ATOM 2038 O O . SER A 1 256 ? -15.698 12.460 3.729 1.00 65.62 256 SER A O 1
ATOM 2040 N N . ALA A 1 257 ? -14.545 12.379 1.804 1.00 60.50 257 ALA A N 1
ATOM 2041 C CA . ALA A 1 257 ? -14.800 13.766 1.423 1.00 60.50 257 ALA A CA 1
ATOM 2042 C C . ALA A 1 257 ? -15.897 13.862 0.351 1.00 60.50 257 ALA A C 1
ATOM 2044 O O . ALA A 1 257 ? -15.744 13.384 -0.766 1.00 60.50 257 ALA A O 1
ATOM 2045 N N . SER A 1 258 ? -16.997 14.552 0.663 1.00 49.22 258 SER A N 1
ATOM 2046 C CA . SER A 1 258 ? -18.114 14.796 -0.265 1.00 49.22 258 SER A CA 1
ATOM 2047 C C . SER A 1 258 ? -17.852 15.91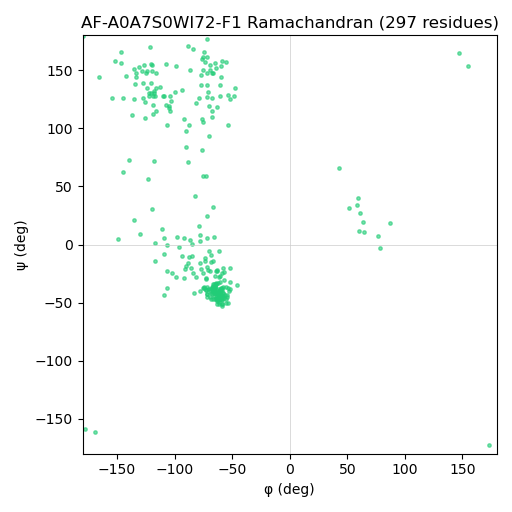2 -1.290 1.00 49.22 258 SER A C 1
ATOM 2049 O O . SER A 1 258 ? -18.771 16.324 -1.996 1.00 49.22 258 SER A O 1
ATOM 2051 N N . SER A 1 259 ? -16.623 16.434 -1.373 1.00 53.44 259 SER A N 1
ATOM 2052 C CA . SER A 1 259 ? -16.278 17.570 -2.232 1.00 53.44 259 SER A CA 1
ATOM 2053 C C . SER A 1 259 ? -15.037 17.290 -3.078 1.00 53.44 259 SER A C 1
ATOM 2055 O O . SER A 1 259 ? -14.150 16.551 -2.660 1.00 53.44 259 SER A O 1
ATOM 2057 N N . ALA A 1 260 ? -14.957 17.942 -4.243 1.00 58.12 260 ALA A N 1
ATOM 2058 C CA . ALA A 1 260 ? -13.836 17.859 -5.184 1.00 58.12 260 ALA A CA 1
ATOM 2059 C C . ALA A 1 260 ? -12.479 18.340 -4.615 1.00 58.12 260 ALA A C 1
ATOM 2061 O O . ALA A 1 260 ? -11.462 18.199 -5.285 1.00 58.12 260 ALA A O 1
ATOM 2062 N N . ASN A 1 261 ? -12.458 18.877 -3.389 1.00 70.69 261 ASN A N 1
ATOM 2063 C CA . ASN A 1 261 ? -11.265 19.332 -2.678 1.00 70.69 261 ASN A CA 1
ATOM 2064 C C . ASN A 1 261 ? -11.082 18.505 -1.394 1.00 70.69 261 ASN A C 1
ATOM 2066 O O . ASN A 1 261 ? -11.346 18.994 -0.294 1.00 70.69 261 ASN A O 1
ATOM 2070 N N . GLY A 1 262 ? -10.698 17.234 -1.525 1.00 85.19 262 GLY A N 1
ATOM 2071 C CA . GLY A 1 262 ? -10.339 16.414 -0.365 1.00 85.19 262 GLY A CA 1
ATOM 2072 C C . GLY A 1 262 ? -8.993 16.828 0.255 1.00 85.19 262 GLY A C 1
ATOM 2073 O O . GLY A 1 262 ? -8.325 17.738 -0.246 1.00 85.19 262 GLY A O 1
ATOM 2074 N N . PRO A 1 263 ? -8.586 16.198 1.370 1.00 92.56 263 PRO A N 1
ATOM 2075 C CA . PRO A 1 263 ? -7.349 16.546 2.069 1.00 92.56 263 PRO A CA 1
ATOM 2076 C C . PRO A 1 263 ? -6.112 16.249 1.211 1.00 92.56 263 PRO A C 1
ATOM 2078 O O . PRO A 1 263 ? -6.145 15.389 0.329 1.00 92.56 263 PRO A O 1
ATOM 2081 N N . SER A 1 264 ? -4.997 16.932 1.472 1.00 94.88 264 SER A N 1
ATOM 2082 C CA . SER A 1 264 ? -3.688 16.448 1.015 1.00 94.88 264 SER A CA 1
ATOM 2083 C C . SER A 1 264 ? -3.219 15.262 1.865 1.00 94.88 264 SER A C 1
ATOM 2085 O O . SER A 1 264 ? -3.739 15.027 2.958 1.00 94.88 264 SER A O 1
ATOM 2087 N N . LEU A 1 265 ? -2.204 14.516 1.410 1.00 95.62 265 LEU A N 1
ATOM 2088 C CA . LEU A 1 265 ? -1.600 13.460 2.236 1.00 95.62 265 LEU A CA 1
ATOM 2089 C C . LEU A 1 265 ? -1.039 14.032 3.543 1.00 95.62 265 LEU A C 1
ATOM 2091 O O . LEU A 1 265 ? -1.173 13.408 4.593 1.00 95.62 265 LEU A O 1
ATOM 2095 N N . ARG A 1 266 ? -0.452 15.233 3.490 1.00 96.19 266 ARG A N 1
ATOM 2096 C CA . ARG A 1 266 ? -0.006 15.951 4.684 1.00 96.19 266 ARG A CA 1
ATOM 2097 C C . ARG A 1 266 ? -1.159 16.216 5.649 1.00 96.19 266 ARG A C 1
ATOM 2099 O O . ARG A 1 266 ? -1.034 15.861 6.815 1.00 96.19 266 ARG A O 1
ATOM 2106 N N . ASP A 1 267 ? -2.264 16.788 5.167 1.00 94.62 267 ASP A N 1
ATOM 2107 C CA . ASP A 1 267 ? -3.426 17.081 6.018 1.00 94.62 267 ASP A CA 1
ATOM 2108 C C . ASP A 1 267 ? -3.969 15.797 6.651 1.00 94.62 267 ASP A C 1
ATOM 2110 O O . ASP A 1 267 ? -4.332 15.784 7.821 1.00 94.62 267 ASP A O 1
ATOM 2114 N N . TRP A 1 268 ? -3.961 14.695 5.898 1.00 92.00 268 TRP A N 1
ATOM 2115 C CA . TRP A 1 268 ? -4.419 13.391 6.370 1.00 92.00 268 TRP A CA 1
ATOM 2116 C C . TRP A 1 268 ? -3.537 12.824 7.489 1.00 92.00 268 TRP A C 1
ATOM 2118 O O . TRP A 1 268 ? -4.045 12.241 8.450 1.00 92.00 268 TRP A O 1
ATOM 2128 N N . VAL A 1 269 ? -2.218 13.010 7.395 1.00 95.81 269 VAL A N 1
ATOM 2129 C CA . VAL A 1 269 ? -1.264 12.632 8.449 1.00 95.81 269 VAL A CA 1
ATOM 2130 C C . VAL A 1 269 ? -1.420 13.536 9.671 1.00 95.81 269 VAL A C 1
ATOM 2132 O O . VAL A 1 269 ? -1.487 13.021 10.786 1.00 95.81 269 VAL A O 1
ATOM 2135 N N . ASP A 1 270 ? -1.523 14.851 9.470 1.00 95.88 270 ASP A N 1
ATOM 2136 C CA . ASP A 1 270 ? -1.683 15.833 10.548 1.00 95.88 270 ASP A CA 1
ATOM 2137 C C . ASP A 1 270 ? -3.009 15.607 11.308 1.00 95.88 270 ASP A C 1
ATOM 2139 O O . ASP A 1 270 ? -3.030 15.604 12.540 1.00 95.88 270 ASP A O 1
ATOM 2143 N N . GLU A 1 271 ? -4.104 15.327 10.591 1.00 93.94 271 GLU A N 1
ATOM 2144 C CA . GLU A 1 271 ? -5.402 14.964 11.172 1.00 93.94 271 GLU A CA 1
ATOM 2145 C C . GLU A 1 271 ? -5.303 13.678 12.002 1.00 93.94 271 GLU A C 1
ATOM 2147 O O . GLU A 1 271 ? -5.742 13.649 13.154 1.00 93.94 271 GLU A O 1
ATOM 2152 N N . SER A 1 272 ? -4.696 12.627 11.440 1.00 94.19 272 SER A N 1
ATOM 2153 C CA . SER A 1 272 ? -4.539 11.336 12.126 1.00 94.19 272 SER A CA 1
ATOM 2154 C C . SER A 1 272 ? -3.707 11.492 13.401 1.00 94.19 272 SER A C 1
ATOM 2156 O O . SER A 1 272 ? -4.097 11.008 14.463 1.00 94.19 272 SER A O 1
ATOM 2158 N N . ALA A 1 273 ? -2.606 12.247 13.329 1.00 95.44 273 ALA A N 1
ATOM 2159 C CA . ALA A 1 273 ? -1.721 12.510 14.460 1.00 95.44 273 ALA A CA 1
ATOM 2160 C C . ALA A 1 273 ? -2.395 13.328 15.575 1.00 95.44 273 ALA A C 1
ATOM 2162 O O . ALA A 1 273 ? -2.026 13.194 16.743 1.00 95.44 273 ALA A O 1
ATOM 2163 N N . GLY A 1 274 ? -3.394 14.150 15.236 1.00 95.62 274 GLY A N 1
ATOM 2164 C CA . GLY A 1 274 ? -4.225 14.860 16.209 1.00 95.62 274 GLY A CA 1
ATOM 2165 C C . GLY A 1 274 ? -5.207 13.961 16.972 1.00 95.62 274 GLY A C 1
ATOM 2166 O O . GLY A 1 274 ? -5.673 14.349 18.042 1.00 95.62 274 GLY A O 1
ATOM 2167 N N . GLN A 1 275 ? -5.517 12.771 16.447 1.00 94.81 275 GLN A N 1
ATOM 2168 C CA . GLN A 1 275 ? -6.510 11.844 17.006 1.00 94.81 275 GLN A CA 1
ATOM 2169 C C . GLN A 1 275 ? -5.872 10.626 17.691 1.00 94.81 275 GLN A C 1
ATOM 2171 O O . GLN A 1 275 ? -6.368 10.166 18.721 1.00 94.81 275 GLN A O 1
ATOM 2176 N N . ALA A 1 276 ? -4.776 10.104 17.138 1.00 96.31 276 ALA A N 1
ATOM 2177 C CA . ALA A 1 276 ? -4.080 8.924 17.636 1.00 96.31 276 ALA A CA 1
ATOM 2178 C C . ALA A 1 276 ? -2.578 8.969 17.297 1.00 96.31 276 ALA A C 1
ATOM 2180 O O . ALA A 1 276 ? -2.170 9.620 16.329 1.00 96.31 276 ALA A O 1
ATOM 2181 N N . PRO A 1 277 ? -1.725 8.228 18.034 1.00 98.00 277 PRO A N 1
ATOM 2182 C CA . PRO A 1 277 ? -0.378 7.929 17.565 1.00 98.00 277 PRO A CA 1
ATOM 2183 C C . PRO A 1 277 ? -0.426 7.425 16.120 1.00 98.00 277 PRO A C 1
ATOM 2185 O O . PRO A 1 277 ? -1.194 6.516 15.804 1.00 98.00 277 PRO A O 1
ATOM 2188 N N . THR A 1 278 ? 0.369 8.041 15.247 1.00 98.12 278 THR A N 1
ATOM 2189 C CA . THR A 1 278 ? 0.337 7.776 13.806 1.00 98.12 278 THR A CA 1
ATOM 2190 C C . THR A 1 278 ? 1.691 7.276 13.323 1.00 98.12 278 THR A C 1
ATOM 2192 O O . THR A 1 278 ? 2.725 7.884 13.602 1.00 98.12 278 THR A O 1
ATOM 2195 N N . ILE A 1 279 ? 1.682 6.171 12.580 1.00 98.25 279 ILE A N 1
ATOM 2196 C CA . ILE A 1 279 ? 2.839 5.651 11.850 1.00 98.25 279 ILE A CA 1
ATOM 2197 C C . ILE A 1 279 ? 2.658 6.002 10.375 1.00 98.25 279 ILE A C 1
ATOM 2199 O O . ILE A 1 279 ? 1.667 5.604 9.769 1.00 98.25 279 ILE A O 1
ATOM 2203 N N . LEU A 1 280 ? 3.630 6.708 9.795 1.00 98.06 280 LEU A N 1
ATOM 2204 C CA . LEU A 1 280 ? 3.709 6.951 8.355 1.00 98.06 280 LEU A CA 1
ATOM 2205 C C . LEU A 1 280 ? 4.794 6.058 7.744 1.00 98.06 280 LEU A C 1
ATOM 2207 O O . LEU A 1 280 ? 5.979 6.221 8.036 1.00 98.06 280 LEU A O 1
ATOM 2211 N N . CYS A 1 281 ? 4.385 5.134 6.880 1.00 98.19 281 CYS A N 1
ATOM 2212 C CA . CYS A 1 281 ? 5.265 4.320 6.049 1.00 98.19 281 CYS A CA 1
ATOM 2213 C C . CYS A 1 281 ? 5.165 4.807 4.602 1.00 98.19 281 CYS A C 1
ATOM 2215 O O . CYS A 1 281 ? 4.075 4.834 4.035 1.00 98.19 281 CYS A O 1
ATOM 2217 N N . MET A 1 282 ? 6.276 5.242 4.015 1.00 96.50 282 MET A N 1
ATOM 2218 C CA . MET A 1 282 ? 6.242 5.808 2.671 1.00 96.50 282 MET A CA 1
ATOM 2219 C C . MET A 1 282 ? 7.582 5.669 1.957 1.00 96.50 282 MET A C 1
ATOM 2221 O O . MET A 1 282 ? 8.592 6.182 2.448 1.00 96.50 282 MET A O 1
ATOM 2225 N N . ASP A 1 283 ? 7.580 5.081 0.762 1.00 95.44 283 ASP A N 1
ATOM 2226 C CA . ASP A 1 283 ? 8.637 5.282 -0.220 1.00 95.44 283 ASP A CA 1
ATOM 2227 C C . ASP A 1 283 ? 8.445 6.662 -0.846 1.00 95.44 283 ASP A C 1
ATOM 2229 O O . ASP A 1 283 ? 7.556 6.931 -1.667 1.00 95.44 283 ASP A O 1
ATOM 2233 N N . THR A 1 284 ? 9.314 7.577 -0.426 1.00 93.00 284 THR A N 1
ATOM 2234 C CA . THR A 1 284 ? 9.362 8.931 -0.962 1.00 93.00 284 THR A CA 1
ATOM 2235 C C . THR A 1 284 ? 9.837 8.947 -2.406 1.00 93.00 284 THR A C 1
ATOM 2237 O O . THR A 1 284 ? 9.724 9.980 -3.043 1.00 93.00 284 THR A O 1
ATOM 2240 N N . GLY A 1 285 ? 10.428 7.878 -2.947 1.00 88.75 285 GLY A N 1
ATOM 2241 C CA . GLY A 1 285 ? 11.013 7.859 -4.287 1.00 88.75 285 GLY A CA 1
ATOM 2242 C C . GLY A 1 285 ? 12.216 8.800 -4.462 1.00 88.75 285 GLY A C 1
ATOM 2243 O O . GLY A 1 285 ? 12.651 9.030 -5.600 1.00 88.75 285 GLY A O 1
ATOM 2244 N N . GLY A 1 286 ? 12.747 9.352 -3.364 1.00 83.81 286 GLY A N 1
ATOM 2245 C CA . GLY A 1 286 ? 13.777 10.389 -3.331 1.00 83.81 286 GLY A CA 1
ATOM 2246 C C . GLY A 1 286 ? 14.730 10.256 -2.139 1.00 83.81 286 GLY A C 1
ATOM 2247 O O . GLY A 1 286 ? 14.403 9.656 -1.119 1.00 83.81 286 GLY A O 1
ATOM 2248 N N . ALA A 1 287 ? 15.942 10.799 -2.274 1.00 84.44 287 ALA A N 1
ATOM 2249 C CA . ALA A 1 287 ? 16.913 10.827 -1.179 1.00 84.44 287 ALA A CA 1
ATOM 2250 C C . ALA A 1 287 ? 16.525 11.876 -0.108 1.00 84.44 287 ALA A C 1
ATOM 2252 O O . ALA A 1 287 ? 15.836 12.844 -0.440 1.00 84.44 287 ALA A O 1
ATOM 2253 N N . PRO A 1 288 ? 16.990 11.738 1.151 1.00 81.50 288 PRO A N 1
ATOM 2254 C CA . PRO A 1 288 ? 16.602 12.631 2.251 1.00 81.50 288 PRO A CA 1
ATOM 2255 C C . PRO A 1 288 ? 16.879 14.125 2.019 1.00 81.50 288 PRO A C 1
ATOM 2257 O O . PRO A 1 288 ? 16.246 14.971 2.639 1.00 81.50 288 PRO A O 1
ATOM 2260 N N . ASP A 1 289 ? 17.826 14.470 1.144 1.00 79.75 289 ASP A N 1
ATOM 2261 C CA . ASP A 1 289 ? 18.257 15.842 0.872 1.00 79.75 289 ASP A CA 1
ATOM 2262 C C . ASP A 1 289 ? 17.616 16.470 -0.381 1.00 79.75 289 ASP A C 1
ATOM 2264 O O . ASP A 1 289 ? 17.990 17.582 -0.765 1.00 79.75 289 ASP A O 1
ATOM 2268 N N . GLN A 1 290 ? 16.652 15.797 -1.023 1.00 70.06 290 GLN A N 1
ATOM 2269 C CA . GLN A 1 290 ? 16.062 16.254 -2.293 1.00 70.06 290 GLN A CA 1
ATOM 2270 C C . GLN A 1 290 ? 15.107 17.441 -2.181 1.00 70.06 290 GLN A C 1
ATOM 2272 O O . GLN A 1 290 ? 14.903 18.130 -3.179 1.00 70.06 290 GLN A O 1
ATOM 2277 N N . ALA A 1 291 ? 14.654 17.780 -0.972 1.00 61.97 291 ALA A N 1
ATOM 2278 C CA . ALA A 1 291 ? 13.819 18.955 -0.714 1.00 61.97 291 ALA A CA 1
ATOM 2279 C C . ALA A 1 291 ? 14.529 20.311 -0.962 1.00 61.97 291 ALA A C 1
ATOM 2281 O O . ALA A 1 291 ? 13.955 21.365 -0.703 1.00 61.97 291 ALA A O 1
ATOM 2282 N N . LYS A 1 292 ? 15.757 20.322 -1.504 1.00 55.09 292 LYS A N 1
ATOM 2283 C CA . LYS A 1 292 ? 16.499 21.526 -1.930 1.00 55.09 292 LYS A CA 1
ATOM 2284 C C . LYS A 1 292 ? 15.945 22.185 -3.202 1.00 55.09 292 LYS A C 1
ATOM 2286 O O . LYS A 1 292 ? 16.684 22.874 -3.906 1.00 55.09 292 LYS A O 1
ATOM 2291 N N . VAL A 1 293 ? 14.669 21.995 -3.529 1.00 55.19 293 VAL A N 1
ATOM 2292 C CA . VAL A 1 293 ? 14.021 22.889 -4.490 1.00 55.19 293 VAL A CA 1
ATOM 2293 C C . VAL A 1 293 ? 13.947 24.243 -3.797 1.00 55.19 293 VAL A C 1
ATOM 2295 O O . VAL A 1 293 ? 13.259 24.390 -2.792 1.00 55.19 293 VAL A O 1
ATOM 2298 N N . GLU A 1 294 ? 14.735 25.210 -4.270 1.00 49.44 294 GLU A N 1
ATOM 2299 C CA . GLU A 1 294 ? 14.664 26.594 -3.807 1.00 49.44 294 GLU A CA 1
ATOM 2300 C C . GLU A 1 294 ? 13.211 27.067 -3.946 1.00 49.44 294 GLU A C 1
ATOM 2302 O O . GLU A 1 294 ? 12.757 27.387 -5.043 1.00 49.44 294 GLU A O 1
ATOM 2307 N N . TRP A 1 295 ? 12.481 27.128 -2.830 1.00 49.59 295 TRP A N 1
ATOM 2308 C CA . TRP A 1 295 ? 11.119 27.670 -2.706 1.00 49.59 295 TRP A CA 1
ATOM 2309 C C . TRP A 1 295 ? 11.064 29.197 -2.958 1.00 49.59 295 TRP A C 1
ATOM 2311 O O . TRP A 1 295 ? 10.295 29.919 -2.331 1.00 49.59 295 TRP A O 1
ATOM 2321 N N . GLY A 1 296 ? 11.926 29.720 -3.833 1.00 43.62 296 GLY A N 1
ATOM 2322 C CA . GLY A 1 296 ? 12.251 31.141 -3.939 1.00 43.62 296 GLY A CA 1
ATOM 2323 C C . GLY A 1 296 ? 12.177 31.740 -5.341 1.00 43.62 296 GLY A C 1
ATOM 2324 O O . GLY A 1 296 ? 12.627 32.869 -5.503 1.00 43.62 296 GLY A O 1
ATOM 2325 N N . LYS A 1 297 ? 11.654 31.034 -6.355 1.00 45.59 297 LYS A N 1
ATOM 2326 C CA . LYS A 1 297 ? 11.551 31.583 -7.727 1.00 45.59 297 LYS A CA 1
ATOM 2327 C C . LYS A 1 297 ? 10.134 31.737 -8.285 1.00 45.59 297 LYS A C 1
ATOM 2329 O O . LYS A 1 297 ? 9.996 32.234 -9.394 1.00 45.59 297 LYS A O 1
ATOM 2334 N N . GLU A 1 298 ? 9.101 31.397 -7.517 1.00 44.12 298 GLU A N 1
ATOM 2335 C CA . GLU A 1 298 ? 7.694 31.640 -7.882 1.00 44.12 298 GLU A CA 1
ATOM 2336 C C . GLU A 1 298 ? 6.970 32.487 -6.819 1.00 44.12 298 GLU A C 1
ATOM 2338 O O . GLU A 1 298 ? 5.953 32.088 -6.253 1.00 44.12 298 GLU A O 1
ATOM 2343 N N . ARG A 1 299 ? 7.517 33.671 -6.527 1.00 37.22 299 ARG A N 1
ATOM 2344 C CA . ARG A 1 299 ? 6.768 34.793 -5.945 1.00 37.22 299 ARG A CA 1
ATOM 2345 C C . ARG A 1 299 ? 6.936 36.018 -6.823 1.00 37.22 299 ARG A C 1
ATOM 2347 O O . ARG A 1 299 ? 8.093 36.273 -7.220 1.00 37.22 299 ARG A O 1
#

InterPro domains:
  IPR007110 Immunoglobulin-like domain [PS50835] (263-299)
  IPR036691 Endonuclease/exonuclease/phosphatase superfamily [G3DSA:3.60.10.10] (68-296)
  IPR036691 Endonuclease/exonuclease/phosphatase superfamily [SSF56219] (58-248)

Mean predicted aligned error: 10.22 Å

Sequence (299 aa):
EDLAEEDYSGRDNWELVRRMLFANVLGSPRERRAQQQRGAWHPVLEELSNARRVGATNARSIIKTFATRRARANLSVVVDWELRWLRMRMVVAATQPDVIALEELDHMAQAQEDLARLGYMCGEPGKVYKPAHLGMEDMPHNVEHLLRHLDATGVAFMPRTMSKARKMAKHTRKDPDDDGVAIFWRASIFELTERGLHFLVFDDDTRHMGAVRADLRRRADGTPLSVVAALLSAGQGANQEVKRLNQFLKPSQANSASSANGPSLRDWVDESAGQAPTILCMDTGGAPDQAKVEWGKER

Solvent-accessible surface area (backbone atoms only — not comparable to full-atom values): 16831 Å² total; per-residue (Å²): 119,84,83,73,75,71,87,73,88,57,82,66,52,59,55,55,52,53,47,32,53,58,33,59,68,80,52,56,76,69,54,45,53,56,43,65,75,60,53,65,64,54,60,59,55,48,51,50,51,47,33,63,73,70,68,50,82,52,58,66,58,56,45,64,76,61,59,42,77,63,26,48,55,33,25,46,51,71,69,35,59,69,59,42,49,52,52,53,50,50,49,46,71,73,65,59,63,63,64,46,75,44,67,76,38,51,56,57,53,59,53,52,56,58,40,38,78,75,47,33,37,43,49,51,91,92,51,62,67,67,59,64,70,80,78,27,78,93,48,79,83,42,61,69,61,50,43,54,48,40,62,71,30,38,36,42,53,29,55,22,46,90,23,65,61,17,63,69,28,57,83,80,37,97,78,50,42,44,19,18,28,34,46,35,34,24,54,87,50,38,41,76,42,99,78,22,69,46,46,38,38,34,82,46,98,86,39,47,34,33,28,28,35,42,34,31,28,31,66,91,78,61,53,57,36,32,39,36,33,36,57,47,56,68,52,89,51,72,72,36,50,54,50,32,50,43,49,36,67,35,58,16,48,34,76,89,42,97,51,100,73,16,61,16,53,50,53,51,50,55,54,42,50,74,76,26,63,59,48,82,47,64,54,63,38,62,63,95,75,64,81,71,62,74,94,75,80,90,123

pLDDT: mean 81.65, std 17.7, range [33.47, 98.81]

Secondary structure (DSSP, 8-state):
-TTSSS---STHHHHHHHHHHHHTT---HHHHHHHHHTTTHHHHHHHHHHHHHTT--THHHHHHHH--HHHHHHHHHHH-HHHHHHHHHHHHHHH--SEEEEEEE--HHHHHHHHHHTTEE-BSTT-----HHHH-TT-TT-HHHHHHHHHHHTBSEEE-TT-HHHHHHTTT-SSPPPPEEEEEEETTTEEEEEEEEEEEE---TT---EEEEEEEEETTT--EEEEEEEEPPP-SSHHHHHHHHHHHHS--EETT-SSS----HHHHHHHHHHHS-EEEEEE-SS-TTTT---TTS--

Nearest PDB structures (foldseek):
  6mal-assembly1_A  TM=8.274E-01  e=3.127E-08  Homo sapiens
  6bt2-assembly2_B  TM=7.916E-01  e=1.056E-07  Homo sapiens
  6bt2-assembly1_A  TM=7.938E-01  e=2.794E-07  Homo sapiens
  6bt1-assembly1_A  TM=7.878E-01  e=3.564E-07  Homo sapiens
  7pua-assembly1_CL  TM=1.879E-01  e=3.797E+00  Trypanosoma brucei brucei

Organism: NCBI:txid1411642